Protein AF-V9IAQ9-F1 (afdb_monomer_lite)

Structure (mmCIF, N/CA/C/O backbone):
data_AF-V9IAQ9-F1
#
_entry.id   AF-V9IAQ9-F1
#
loop_
_atom_site.group_PDB
_atom_site.id
_atom_site.type_symbol
_atom_site.label_atom_id
_atom_site.label_alt_id
_atom_site.label_comp_id
_atom_site.label_asym_id
_atom_site.label_entity_id
_atom_site.label_seq_id
_atom_site.pdbx_PDB_ins_code
_atom_site.Cartn_x
_atom_site.Cartn_y
_atom_site.Cartn_z
_atom_site.occupancy
_atom_site.B_iso_or_equiv
_atom_site.auth_seq_id
_atom_site.auth_comp_id
_atom_site.auth_asym_id
_atom_site.auth_atom_id
_atom_site.pdbx_PDB_model_num
ATOM 1 N N . MET A 1 1 ? -12.590 15.273 26.647 1.00 70.25 1 MET A N 1
ATOM 2 C CA . MET A 1 1 ? -13.760 14.446 27.037 1.00 70.25 1 MET A CA 1
ATOM 3 C C . MET A 1 1 ? -14.285 13.535 25.915 1.00 70.25 1 MET A C 1
ATOM 5 O O . MET A 1 1 ? -14.894 12.531 26.241 1.00 70.25 1 MET A O 1
ATOM 9 N N . ILE A 1 2 ? -14.034 13.804 24.621 1.00 91.31 2 ILE A N 1
ATOM 10 C CA . ILE A 1 2 ? -14.537 12.948 23.520 1.00 91.31 2 ILE A CA 1
ATOM 11 C C . ILE A 1 2 ? -13.587 11.804 23.099 1.00 91.31 2 ILE A C 1
ATOM 13 O O . ILE A 1 2 ? -14.048 10.791 22.582 1.00 91.31 2 ILE A O 1
ATOM 17 N N . VAL A 1 3 ? -12.281 11.929 23.362 1.00 93.56 3 VAL A N 1
ATOM 18 C CA . VAL A 1 3 ? -11.239 10.990 22.892 1.00 93.56 3 VAL A CA 1
ATOM 19 C C . VAL A 1 3 ? -11.494 9.525 23.293 1.00 93.56 3 VAL A C 1
ATOM 21 O O . VAL A 1 3 ? -11.507 8.688 22.392 1.00 93.56 3 VAL A O 1
ATOM 24 N N . PRO A 1 4 ? -11.792 9.179 24.566 1.00 93.69 4 PRO A N 1
ATOM 25 C CA . PRO A 1 4 ? -12.004 7.777 24.948 1.00 93.69 4 PRO A CA 1
ATOM 26 C C . PRO A 1 4 ? -13.221 7.137 24.266 1.00 93.69 4 PRO A C 1
ATOM 28 O O . PRO A 1 4 ? -13.201 5.956 23.928 1.00 93.69 4 PRO A O 1
ATOM 31 N N . ILE A 1 5 ? -14.273 7.926 24.021 1.00 95.06 5 ILE A N 1
ATOM 32 C CA . ILE A 1 5 ? -15.494 7.466 23.346 1.00 95.06 5 ILE A CA 1
ATOM 33 C C . ILE A 1 5 ? -15.186 7.147 21.881 1.00 95.06 5 ILE A C 1
ATOM 35 O O . ILE A 1 5 ? -15.594 6.107 21.369 1.00 95.06 5 ILE A O 1
ATOM 39 N N . VAL A 1 6 ? -14.433 8.024 21.211 1.00 95.81 6 VAL A N 1
ATOM 40 C CA . VAL A 1 6 ? -14.027 7.820 19.814 1.00 95.81 6 VAL A CA 1
ATOM 41 C C . VAL A 1 6 ? -13.074 6.634 19.698 1.00 95.81 6 VAL A C 1
ATOM 43 O O . VAL A 1 6 ? -13.241 5.820 18.795 1.00 95.81 6 VAL A O 1
ATOM 46 N N . MET A 1 7 ? -12.126 6.486 20.628 1.00 96.25 7 MET A N 1
ATOM 47 C CA . MET A 1 7 ? -11.225 5.332 20.675 1.00 96.25 7 MET A CA 1
ATOM 48 C C . MET A 1 7 ? -12.001 4.013 20.766 1.00 96.25 7 MET A C 1
ATOM 50 O O . MET A 1 7 ? -11.747 3.090 19.992 1.00 96.25 7 MET A O 1
ATOM 54 N N . LEU A 1 8 ? -12.970 3.930 21.682 1.00 96.12 8 LEU A N 1
ATOM 55 C CA . LEU A 1 8 ? -13.808 2.742 21.840 1.00 96.12 8 LEU A CA 1
ATOM 56 C C . LEU A 1 8 ? -14.592 2.440 20.555 1.00 96.12 8 LEU A C 1
ATOM 58 O O . LEU A 1 8 ? -14.548 1.318 20.055 1.00 96.12 8 LEU A O 1
ATOM 62 N N . ALA A 1 9 ? -15.217 3.459 19.960 1.00 97.44 9 ALA A N 1
ATOM 63 C CA . ALA A 1 9 ? -15.955 3.309 18.708 1.00 97.44 9 ALA A CA 1
ATOM 64 C C . ALA A 1 9 ? -15.063 2.824 17.550 1.00 97.44 9 ALA A C 1
ATOM 66 O O . ALA A 1 9 ? -15.497 1.999 16.745 1.00 97.44 9 ALA A O 1
ATOM 67 N N . ILE A 1 10 ? -13.814 3.300 17.464 1.00 98.00 10 ILE A N 1
ATOM 68 C CA . ILE A 1 10 ? -12.836 2.838 16.467 1.00 98.00 10 ILE A CA 1
ATOM 69 C C . ILE A 1 10 ? -12.477 1.365 16.700 1.00 98.00 10 ILE A C 1
ATOM 71 O O . ILE A 1 10 ? -12.468 0.594 15.739 1.00 98.00 10 ILE A O 1
ATOM 75 N N . LYS A 1 11 ? -12.212 0.958 17.948 1.00 97.94 11 LYS A N 1
ATOM 76 C CA . LYS A 1 11 ? -11.877 -0.436 18.300 1.00 97.94 11 LYS A CA 1
ATOM 77 C C . LYS A 1 11 ? -13.006 -1.405 17.936 1.00 97.94 11 LYS A C 1
ATOM 79 O O . LYS A 1 11 ? -12.746 -2.451 17.329 1.00 97.94 11 LYS A O 1
ATOM 84 N N . ASP A 1 12 ? -14.245 -1.029 18.235 1.00 97.69 12 ASP A N 1
ATOM 85 C CA . ASP A 1 12 ? -15.425 -1.827 17.898 1.00 97.69 12 ASP A CA 1
ATOM 86 C C . ASP A 1 12 ? -15.617 -1.894 16.377 1.00 97.69 12 ASP A C 1
ATOM 88 O O . ASP A 1 12 ? -15.704 -2.979 15.799 1.00 97.69 12 ASP A O 1
ATOM 92 N N . SER A 1 13 ? -15.553 -0.744 15.699 1.00 98.06 13 SER A N 1
ATOM 93 C CA . SER A 1 13 ? -15.732 -0.648 14.243 1.00 98.06 13 SER A CA 1
ATOM 94 C C . SER A 1 13 ? -14.644 -1.384 13.454 1.00 98.06 13 SER A C 1
ATOM 96 O O . SER A 1 13 ? -14.914 -1.928 12.386 1.00 98.06 13 SER A O 1
ATOM 98 N N . ALA A 1 14 ? -13.413 -1.457 13.969 1.00 97.81 14 ALA A N 1
ATOM 99 C CA . ALA A 1 14 ? -12.323 -2.222 13.358 1.00 97.81 14 ALA A CA 1
ATOM 100 C C . ALA A 1 14 ? -12.544 -3.746 13.412 1.00 97.81 14 ALA A C 1
ATOM 102 O O . ALA A 1 14 ? -11.840 -4.509 12.748 1.00 97.81 14 ALA A O 1
ATOM 103 N N . SER A 1 15 ? -13.516 -4.198 14.204 1.00 96.94 15 SER A N 1
ATOM 104 C CA . SER A 1 15 ? -13.894 -5.602 14.375 1.00 96.94 15 SER A CA 1
ATOM 105 C C . SER A 1 15 ? -15.194 -5.965 13.657 1.00 96.94 15 SER A C 1
ATOM 107 O O . SER A 1 15 ? -15.610 -7.119 13.722 1.00 96.94 15 SER A O 1
ATOM 109 N N . ASP A 1 16 ? -15.825 -5.000 12.986 1.00 98.25 16 ASP A N 1
ATOM 110 C CA . ASP A 1 16 ? -17.138 -5.163 12.372 1.00 98.25 16 ASP A CA 1
ATOM 111 C C . ASP A 1 16 ? -17.124 -6.172 11.211 1.00 98.25 16 ASP A C 1
ATOM 113 O O . ASP A 1 16 ? -16.125 -6.329 10.502 1.00 98.25 16 ASP A O 1
ATOM 117 N N . MET A 1 17 ? -18.253 -6.846 10.978 1.00 96.81 17 MET A N 1
ATOM 118 C CA . MET A 1 17 ? -18.407 -7.808 9.881 1.00 96.81 17 MET A CA 1
ATOM 119 C C . MET A 1 17 ? -18.299 -7.141 8.503 1.00 96.81 17 MET A C 1
ATOM 121 O O . MET A 1 17 ? -17.765 -7.734 7.560 1.00 96.81 17 MET A O 1
ATOM 125 N N . SER A 1 18 ? -18.762 -5.896 8.381 1.00 97.81 18 SER A N 1
ATOM 126 C CA . SER A 1 18 ? -18.763 -5.133 7.141 1.00 97.81 18 SER A CA 1
ATOM 127 C C . SER A 1 18 ? -17.386 -4.526 6.846 1.00 97.81 18 SER A C 1
ATOM 129 O O . SER A 1 18 ? -16.867 -3.732 7.638 1.00 97.81 18 SER A O 1
ATOM 131 N N . PRO A 1 19 ? -16.793 -4.795 5.667 1.00 97.31 19 PRO A N 1
ATOM 132 C CA . PRO A 1 19 ? -15.523 -4.181 5.286 1.00 97.31 19 PRO A CA 1
ATOM 133 C C . PRO A 1 19 ? -15.627 -2.660 5.119 1.00 97.31 19 PRO A C 1
ATOM 135 O O . PRO A 1 19 ? -14.634 -1.961 5.293 1.00 97.31 19 PRO A O 1
ATOM 138 N N . TYR A 1 20 ? -16.817 -2.123 4.835 1.00 97.69 20 TYR A N 1
ATOM 139 C CA . TYR A 1 20 ? -17.029 -0.676 4.758 1.00 97.69 20 TYR A CA 1
ATOM 140 C C . TYR A 1 20 ? -16.894 -0.007 6.128 1.00 97.69 20 TYR A C 1
ATOM 142 O O . TYR A 1 20 ? -16.305 1.066 6.227 1.00 97.69 20 TYR A O 1
ATOM 150 N N . VAL A 1 21 ? -17.381 -0.654 7.189 1.00 98.38 21 VAL A N 1
ATOM 151 C CA . VAL A 1 21 ? -17.261 -0.136 8.559 1.00 98.38 21 VAL A CA 1
ATOM 152 C C . VAL A 1 21 ? -15.800 -0.174 9.003 1.00 98.38 21 VAL A C 1
ATOM 154 O O . VAL A 1 21 ? -15.276 0.838 9.467 1.00 98.38 21 VAL A O 1
ATOM 157 N N . ARG A 1 22 ? -15.096 -1.284 8.743 1.00 98.50 22 ARG A N 1
ATOM 158 C CA . ARG A 1 22 ? -13.658 -1.402 9.035 1.00 98.50 22 ARG A CA 1
ATOM 159 C C . ARG A 1 22 ? -12.810 -0.398 8.247 1.00 98.50 22 ARG A C 1
ATOM 161 O O . ARG A 1 22 ? -11.894 0.203 8.804 1.00 98.50 22 ARG A O 1
ATOM 168 N N . LYS A 1 23 ? -13.147 -0.145 6.975 1.00 97.62 23 LYS A N 1
ATOM 169 C CA . LYS A 1 23 ? -12.532 0.917 6.158 1.00 97.62 23 LYS A CA 1
ATOM 170 C C . LYS A 1 23 ? -12.716 2.293 6.807 1.00 97.62 23 LYS A C 1
ATOM 172 O O . LYS A 1 23 ? -11.761 3.062 6.905 1.00 97.62 23 LYS A O 1
ATOM 177 N N . THR A 1 24 ? -13.923 2.608 7.271 1.00 98.12 24 THR A N 1
ATOM 178 C CA . THR A 1 24 ? -14.204 3.876 7.960 1.00 98.12 24 THR A CA 1
ATOM 179 C C . THR A 1 24 ? -13.457 3.978 9.289 1.00 98.12 24 THR A C 1
ATOM 181 O O . THR A 1 24 ? -12.927 5.045 9.595 1.00 98.12 24 THR A O 1
ATOM 184 N N . ALA A 1 25 ? -13.334 2.876 10.035 1.00 98.44 25 ALA A N 1
ATOM 185 C CA . ALA A 1 25 ? -12.516 2.819 11.245 1.00 98.44 25 ALA A CA 1
ATOM 186 C C . ALA A 1 25 ? -11.053 3.184 10.944 1.00 98.44 25 ALA A C 1
ATOM 188 O O . ALA A 1 25 ? -10.481 4.024 11.635 1.00 98.44 25 ALA A O 1
ATOM 189 N N . ALA A 1 26 ? -10.483 2.651 9.855 1.00 98.38 26 ALA A N 1
ATOM 190 C CA . ALA A 1 26 ? -9.138 3.014 9.406 1.00 98.38 26 ALA A CA 1
ATOM 191 C C . ALA A 1 26 ? -9.004 4.522 9.116 1.00 98.38 26 ALA A C 1
ATOM 193 O O . ALA A 1 26 ? -8.042 5.145 9.548 1.00 98.38 26 ALA A O 1
ATOM 194 N N . HIS A 1 27 ? -9.987 5.144 8.456 1.00 98.00 27 HIS A N 1
ATOM 195 C CA . HIS A 1 27 ? -9.975 6.593 8.195 1.00 98.00 27 HIS A CA 1
ATOM 196 C C . HIS A 1 27 ? -10.165 7.468 9.445 1.00 98.00 27 HIS A C 1
ATOM 198 O O . HIS A 1 27 ? -9.854 8.660 9.410 1.00 98.00 27 HIS A O 1
ATOM 204 N N . ALA A 1 28 ? -10.707 6.919 10.531 1.00 98.06 28 ALA A N 1
ATOM 205 C CA . ALA A 1 28 ? -10.877 7.641 11.787 1.00 98.06 28 ALA A CA 1
ATOM 206 C C . ALA A 1 28 ? -9.589 7.671 12.627 1.00 98.06 28 ALA A C 1
ATOM 208 O O . ALA A 1 28 ? -9.403 8.604 13.405 1.00 98.06 28 ALA A O 1
ATOM 209 N N . ILE A 1 29 ? -8.687 6.700 12.437 1.00 98.25 29 ILE A N 1
ATOM 210 C CA . ILE A 1 29 ? -7.437 6.571 13.200 1.00 98.25 29 ILE A CA 1
ATOM 211 C C . ILE A 1 29 ? -6.559 7.833 13.111 1.00 98.25 29 ILE A C 1
ATOM 213 O O . ILE A 1 29 ? -6.254 8.386 14.170 1.00 98.25 29 ILE A O 1
ATOM 217 N N . PRO A 1 30 ? -6.211 8.370 11.921 1.00 97.75 30 PRO A N 1
ATOM 218 C CA . PRO A 1 30 ? -5.365 9.562 11.855 1.00 97.75 30 PRO A CA 1
ATOM 219 C C . PRO A 1 30 ? -6.039 10.800 12.442 1.00 97.75 30 PRO A C 1
ATOM 221 O O . PRO A 1 30 ? -5.393 11.632 13.070 1.00 97.75 30 PRO A O 1
ATOM 224 N N . LYS A 1 31 ? -7.371 10.887 12.326 1.00 97.19 31 LYS A N 1
ATOM 225 C CA . LYS A 1 31 ? -8.141 11.980 12.928 1.00 97.19 31 LYS A CA 1
ATOM 226 C C . LYS A 1 31 ? -8.042 11.938 14.446 1.00 97.19 31 LYS A C 1
ATOM 228 O O . LYS A 1 31 ? -7.791 12.974 15.050 1.00 97.19 31 LYS A O 1
ATOM 233 N N . LEU A 1 32 ? -8.196 10.764 15.061 1.00 97.06 32 LEU A N 1
ATOM 234 C CA . LEU A 1 32 ? -8.039 10.641 16.509 1.00 97.06 32 LEU A CA 1
ATOM 235 C C . LEU A 1 32 ? -6.600 10.941 16.943 1.00 97.06 32 LEU A C 1
ATOM 237 O O . LEU A 1 32 ? -6.420 11.676 17.905 1.00 97.06 32 LEU A O 1
ATOM 241 N N . TYR A 1 33 ? -5.602 10.465 16.194 1.00 97.38 33 TYR A N 1
ATOM 242 C CA . TYR A 1 33 ? -4.193 10.773 16.456 1.00 97.38 33 TYR A CA 1
ATOM 243 C C . TYR A 1 33 ? -3.888 12.277 16.378 1.00 97.38 33 TYR A C 1
ATOM 245 O O . TYR A 1 33 ? -3.167 12.808 17.217 1.00 97.38 33 TYR A O 1
ATOM 253 N N . SER A 1 34 ? -4.474 12.983 15.405 1.00 96.50 34 SER A N 1
ATOM 254 C CA . SER A 1 34 ? -4.331 14.438 15.269 1.00 96.50 34 SER A CA 1
ATOM 255 C C . SER A 1 34 ? -4.993 15.224 16.406 1.00 96.50 34 SER A C 1
ATOM 257 O O . SER A 1 34 ? -4.558 16.329 16.722 1.00 96.50 34 SER A O 1
ATOM 259 N N . LEU A 1 35 ? -6.046 14.664 17.015 1.00 95.69 35 LEU A N 1
ATOM 260 C CA . LEU A 1 35 ? -6.748 15.265 18.150 1.00 95.69 35 LEU A CA 1
ATOM 261 C C . LEU A 1 35 ? -6.021 15.014 19.472 1.00 95.69 35 LEU A C 1
ATOM 263 O O . LEU A 1 35 ? -6.026 15.886 20.337 1.00 95.69 35 LEU A O 1
ATOM 267 N N . ASP A 1 36 ? -5.444 13.826 19.632 1.00 95.81 36 ASP A N 1
ATOM 268 C CA . ASP A 1 36 ? -4.694 13.425 20.815 1.00 95.81 36 ASP A CA 1
ATOM 269 C C . ASP A 1 36 ? -3.613 12.398 20.442 1.00 95.81 36 ASP A C 1
ATOM 271 O O . ASP A 1 36 ? -3.895 11.223 20.175 1.00 95.81 36 ASP A O 1
ATOM 275 N N . SER A 1 37 ? -2.359 12.850 20.433 1.00 94.81 37 SER A N 1
ATOM 276 C CA . SER A 1 37 ? -1.207 12.025 20.075 1.00 94.81 37 SER A CA 1
ATOM 277 C C . SER A 1 37 ? -0.813 11.029 21.169 1.00 94.81 37 SER A C 1
ATOM 279 O O . SER A 1 37 ? -0.101 10.068 20.869 1.00 94.81 37 SER A O 1
ATOM 281 N N . GLU A 1 38 ? -1.306 11.180 22.405 1.00 95.56 38 GLU A N 1
ATOM 282 C CA . GLU A 1 38 ? -1.056 10.225 23.496 1.00 95.56 38 GLU A CA 1
ATOM 283 C C . GLU A 1 38 ? -1.704 8.861 23.213 1.00 95.56 38 GLU A C 1
ATOM 285 O O . GLU A 1 38 ? -1.234 7.824 23.677 1.00 95.56 38 GLU A O 1
ATOM 290 N N . GLN A 1 39 ? -2.731 8.834 22.359 1.00 93.81 39 GLN A N 1
ATOM 291 C CA . GLN A 1 39 ? -3.436 7.617 21.955 1.00 93.81 39 GLN A CA 1
ATOM 292 C C . GLN A 1 39 ? -2.660 6.737 20.962 1.00 93.81 39 GLN A C 1
ATOM 294 O O . GLN A 1 39 ? -3.165 5.692 20.543 1.00 93.81 39 GLN A O 1
ATOM 299 N N . LYS A 1 40 ? -1.450 7.141 20.551 1.00 95.56 40 LYS A N 1
ATOM 300 C CA . LYS A 1 40 ? -0.671 6.475 19.497 1.00 95.56 40 LYS A CA 1
ATOM 301 C C . LYS A 1 40 ? -0.519 4.970 19.715 1.00 95.56 40 LYS A C 1
ATOM 303 O O . LYS A 1 40 ? -0.782 4.201 18.795 1.00 95.56 40 LYS A O 1
ATOM 308 N N . GLU A 1 41 ? -0.126 4.545 20.913 1.00 96.31 41 GLU A N 1
ATOM 309 C CA . GLU A 1 41 ? 0.117 3.125 21.211 1.00 96.31 41 GLU A CA 1
ATOM 310 C C . GLU A 1 41 ? -1.162 2.282 21.093 1.00 96.31 41 GLU A C 1
ATOM 312 O O . GLU A 1 41 ? -1.152 1.185 20.533 1.00 96.31 41 GLU A O 1
ATOM 317 N N . GLU A 1 42 ? -2.301 2.820 21.534 1.00 95.81 42 GLU A N 1
ATOM 318 C CA . GLU A 1 42 ? -3.589 2.142 21.382 1.00 95.81 42 GLU A CA 1
ATOM 319 C C . GLU A 1 42 ? -4.036 2.075 19.915 1.00 95.81 42 GLU A C 1
ATOM 321 O O . GLU A 1 42 ? -4.528 1.037 19.460 1.00 95.81 42 GLU A O 1
ATOM 326 N N . LEU A 1 43 ? -3.835 3.159 19.155 1.00 97.50 43 LEU A N 1
ATOM 327 C CA . LEU A 1 43 ? -4.133 3.217 17.722 1.00 97.50 43 LEU A CA 1
ATOM 328 C C . LEU A 1 43 ? -3.271 2.242 16.916 1.00 97.50 43 LEU A C 1
ATOM 330 O O . LEU A 1 43 ? -3.774 1.628 15.975 1.00 97.50 43 LEU A O 1
ATOM 334 N N . ILE A 1 44 ? -2.006 2.050 17.302 1.00 97.81 44 ILE A N 1
ATOM 335 C CA . ILE A 1 44 ? -1.114 1.055 16.697 1.00 97.81 44 ILE A CA 1
ATOM 336 C C . ILE A 1 44 ? -1.696 -0.356 16.840 1.00 97.81 44 ILE A C 1
ATOM 338 O O . ILE A 1 44 ? -1.691 -1.111 15.867 1.00 97.81 44 ILE A O 1
ATOM 342 N N . GLY A 1 45 ? -2.264 -0.698 18.000 1.00 97.38 45 GLY A N 1
ATOM 343 C CA . GLY A 1 45 ? -2.932 -1.988 18.197 1.00 97.38 45 GLY A CA 1
ATOM 344 C C . GLY A 1 45 ? -4.119 -2.198 17.248 1.00 97.38 45 GLY A C 1
ATOM 345 O O . GLY A 1 45 ? -4.304 -3.287 16.697 1.00 97.38 45 GLY A O 1
ATOM 346 N N . VAL A 1 46 ? -4.902 -1.145 16.986 1.00 97.88 46 VAL A N 1
ATOM 347 C CA . VAL A 1 46 ? -5.998 -1.194 16.001 1.00 97.88 46 VAL A CA 1
ATOM 348 C C . VAL A 1 46 ? -5.456 -1.300 14.571 1.00 97.88 46 VAL A C 1
ATOM 350 O O . VAL A 1 46 ? -5.967 -2.088 13.770 1.00 97.88 46 VAL A O 1
ATOM 353 N N . LEU A 1 47 ? -4.403 -0.547 14.245 1.00 97.94 47 LEU A N 1
ATOM 354 C CA . LEU A 1 47 ? -3.746 -0.589 12.939 1.00 97.94 47 LEU A CA 1
ATOM 355 C C . LEU A 1 47 ? -3.162 -1.964 12.631 1.00 97.94 47 LEU A C 1
ATOM 357 O O . LEU A 1 47 ? -3.350 -2.446 11.521 1.00 97.94 47 LEU A O 1
ATOM 361 N N . GLU A 1 48 ? -2.513 -2.633 13.585 1.00 97.62 48 GLU A N 1
ATOM 362 C CA . GLU A 1 48 ? -1.973 -3.984 13.382 1.00 97.62 48 GLU A CA 1
ATOM 363 C C . GLU A 1 48 ? -3.074 -4.974 12.966 1.00 97.62 48 GLU A C 1
ATOM 365 O O . GLU A 1 48 ? -2.889 -5.780 12.044 1.00 97.62 48 GLU A O 1
ATOM 370 N N . LYS A 1 49 ? -4.259 -4.861 13.578 1.00 97.25 49 LYS A N 1
ATOM 371 C CA . LYS A 1 49 ? -5.438 -5.648 13.206 1.00 97.25 49 LYS A CA 1
ATOM 372 C C . LYS A 1 49 ? -5.928 -5.322 11.793 1.00 97.25 49 LYS A C 1
ATOM 374 O O . LYS A 1 49 ? -6.149 -6.240 11.004 1.00 97.25 49 LYS A O 1
ATOM 379 N N . LEU A 1 50 ? -6.081 -4.042 11.457 1.00 98.00 50 LEU A N 1
ATOM 380 C CA . LEU A 1 50 ? -6.585 -3.607 10.146 1.00 98.00 50 LEU A CA 1
ATOM 381 C C . LEU A 1 50 ? -5.590 -3.885 9.010 1.00 98.00 50 LEU A C 1
ATOM 383 O O . LEU A 1 50 ? -5.987 -4.316 7.931 1.00 98.00 50 LEU A O 1
ATOM 387 N N . LEU A 1 51 ? -4.289 -3.725 9.258 1.00 97.69 51 LEU A N 1
ATOM 388 C CA . LEU A 1 51 ? -3.227 -4.126 8.334 1.00 97.69 51 LEU A CA 1
ATOM 389 C C . LEU A 1 51 ? -3.254 -5.627 8.075 1.00 97.69 51 LEU A C 1
ATOM 391 O O . LEU A 1 51 ? -2.863 -6.049 6.989 1.00 97.69 51 LEU A O 1
ATOM 395 N N . SER A 1 52 ? -3.743 -6.422 9.032 1.00 96.75 52 SER A N 1
ATOM 396 C CA . SER A 1 52 ? -3.918 -7.873 8.936 1.00 96.75 52 SER A CA 1
ATOM 397 C C . SER A 1 52 ? -5.213 -8.301 8.219 1.00 96.75 52 SER A C 1
ATOM 399 O O . SER A 1 52 ? -5.364 -9.489 7.927 1.00 96.75 52 SER A O 1
ATOM 401 N N . ASP A 1 53 ? -6.083 -7.366 7.811 1.00 96.50 53 ASP A N 1
ATOM 402 C CA . ASP A 1 53 ? -7.332 -7.660 7.091 1.00 96.50 53 ASP A CA 1
ATOM 403 C C . ASP A 1 53 ? -7.076 -8.381 5.753 1.00 96.50 53 ASP A C 1
ATOM 405 O O . ASP A 1 53 ? -6.035 -8.211 5.106 1.00 96.50 53 ASP A O 1
ATOM 409 N N . LYS A 1 54 ? -8.027 -9.228 5.354 1.00 92.19 54 LYS A N 1
ATOM 410 C CA . LYS A 1 54 ? -8.000 -9.986 4.093 1.00 92.19 54 LYS A CA 1
ATOM 411 C C . LYS A 1 54 ? -8.692 -9.236 2.953 1.00 92.19 54 LYS A C 1
ATOM 413 O O . LYS A 1 54 ? -8.514 -9.590 1.794 1.00 92.19 54 LYS A O 1
ATOM 418 N N . THR A 1 55 ? -9.495 -8.229 3.281 1.00 95.44 55 THR A N 1
ATOM 419 C CA . THR A 1 55 ? -10.328 -7.493 2.334 1.00 95.44 55 THR A CA 1
ATOM 420 C C . THR A 1 55 ? -9.557 -6.310 1.771 1.00 95.44 55 THR A C 1
ATOM 422 O O . THR A 1 55 ? -9.145 -5.415 2.509 1.00 95.44 55 THR A O 1
ATOM 425 N N . THR A 1 56 ? -9.420 -6.259 0.450 1.00 94.75 56 THR A N 1
ATOM 426 C CA . THR A 1 56 ? -8.670 -5.206 -0.256 1.00 94.75 56 THR A CA 1
ATOM 427 C C . THR A 1 56 ? -9.238 -3.808 -0.007 1.00 94.75 56 THR A C 1
ATOM 429 O O . THR A 1 56 ? -8.476 -2.849 0.100 1.00 94.75 56 THR A O 1
ATOM 432 N N . LEU A 1 57 ? -10.556 -3.711 0.213 1.00 94.88 57 LEU A N 1
ATOM 433 C CA . LEU A 1 57 ? -11.265 -2.476 0.568 1.00 94.88 57 LEU A CA 1
ATOM 434 C C . LEU A 1 57 ? -10.749 -1.798 1.850 1.00 94.88 57 LEU A C 1
ATOM 436 O O . LEU A 1 57 ? -10.886 -0.585 1.988 1.00 94.88 57 LEU A O 1
ATOM 440 N N . VAL A 1 58 ? -10.204 -2.574 2.793 1.00 97.62 58 VAL A N 1
ATOM 441 C CA . VAL A 1 58 ? -9.718 -2.081 4.094 1.00 97.62 58 VAL A CA 1
ATOM 442 C C . VAL A 1 58 ? -8.218 -1.811 4.042 1.00 97.62 58 VAL A C 1
ATOM 444 O O . VAL A 1 58 ? -7.754 -0.817 4.594 1.00 97.62 58 VAL A O 1
ATOM 447 N N . VAL A 1 59 ? -7.464 -2.670 3.350 1.00 96.44 59 VAL A N 1
ATOM 448 C CA . VAL A 1 59 ? -5.994 -2.644 3.326 1.00 96.44 59 VAL A CA 1
ATOM 449 C C . VAL A 1 59 ? -5.445 -1.296 2.847 1.00 96.44 59 VAL A C 1
ATOM 451 O O . VAL A 1 59 ? -4.543 -0.763 3.486 1.00 96.44 59 VAL A O 1
ATOM 454 N N . GLY A 1 60 ? -6.004 -0.709 1.782 1.00 96.00 60 GLY A N 1
ATOM 455 C CA . GLY A 1 60 ? -5.571 0.608 1.291 1.00 96.00 60 GLY A CA 1
ATOM 456 C C . GLY A 1 60 ? -5.717 1.713 2.345 1.00 96.00 60 GLY A C 1
ATOM 457 O O . GLY A 1 60 ? -4.773 2.459 2.605 1.00 96.00 60 GLY A O 1
ATOM 458 N N . SER A 1 61 ? -6.868 1.770 3.022 1.00 97.88 61 SER A N 1
ATOM 459 C CA . SER A 1 61 ? -7.122 2.737 4.098 1.00 97.88 61 SER A CA 1
ATOM 460 C C . SER A 1 61 ? -6.283 2.466 5.347 1.00 97.88 61 SER A C 1
ATOM 462 O O . SER A 1 61 ? -5.836 3.412 5.989 1.00 97.88 61 SER A O 1
ATOM 464 N N . ALA A 1 62 ? -6.031 1.197 5.681 1.00 98.38 62 ALA A N 1
ATOM 465 C CA . ALA A 1 62 ? -5.170 0.820 6.799 1.00 98.38 62 ALA A CA 1
ATOM 466 C C . ALA A 1 62 ? -3.715 1.247 6.563 1.00 98.38 62 ALA A C 1
ATOM 468 O O . ALA A 1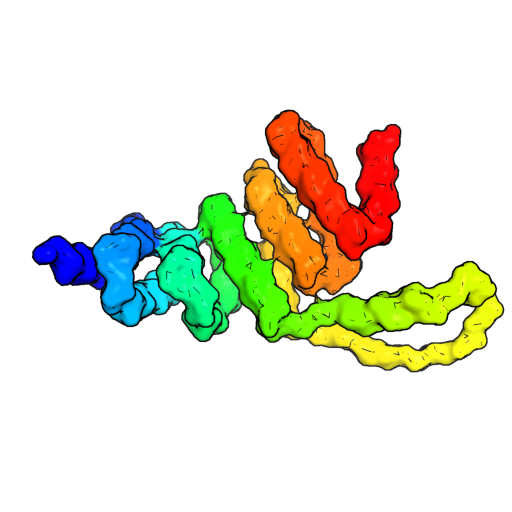 62 ? -3.083 1.783 7.468 1.00 98.38 62 ALA A O 1
ATOM 469 N N . VAL A 1 63 ? -3.195 1.064 5.343 1.00 98.00 63 VAL A N 1
ATOM 470 C CA . VAL A 1 63 ? -1.833 1.493 4.992 1.00 98.00 63 VAL A CA 1
ATOM 471 C C . VAL A 1 63 ? -1.726 3.017 4.944 1.00 98.00 63 VAL A C 1
ATOM 473 O O . VAL A 1 63 ? -0.726 3.551 5.408 1.00 98.00 63 VAL A O 1
ATOM 476 N N . MET A 1 64 ? -2.753 3.738 4.477 1.00 97.69 64 MET A N 1
ATOM 477 C CA . MET A 1 64 ? -2.757 5.202 4.602 1.00 97.69 64 MET A CA 1
ATOM 478 C C . MET A 1 64 ? -2.707 5.650 6.062 1.00 97.69 64 MET A C 1
ATOM 480 O O . MET A 1 64 ? -1.887 6.493 6.411 1.00 97.69 64 MET A O 1
ATOM 484 N N . ALA A 1 65 ? -3.532 5.054 6.921 1.00 98.38 65 ALA A N 1
ATOM 485 C CA . ALA A 1 65 ? -3.533 5.413 8.330 1.00 98.38 65 ALA A CA 1
ATOM 486 C C . ALA A 1 65 ? -2.197 5.067 9.017 1.00 98.38 65 ALA A C 1
ATOM 488 O O . ALA A 1 65 ? -1.728 5.821 9.864 1.00 98.38 65 ALA A O 1
ATOM 489 N N . PHE A 1 66 ? -1.549 3.971 8.610 1.00 98.44 66 PHE A N 1
ATOM 490 C CA . PHE A 1 66 ? -0.190 3.631 9.031 1.00 98.44 66 PHE A CA 1
ATOM 491 C C . PHE A 1 66 ? 0.837 4.700 8.621 1.00 98.44 66 PHE A C 1
ATOM 493 O O . PHE A 1 66 ? 1.633 5.116 9.460 1.00 98.44 66 PHE A O 1
ATOM 500 N N . GLU A 1 67 ? 0.804 5.169 7.367 1.00 97.25 67 GLU A N 1
ATOM 501 C CA . GLU A 1 67 ? 1.729 6.202 6.872 1.00 97.25 67 GLU A CA 1
ATOM 502 C C . GLU A 1 67 ? 1.614 7.522 7.648 1.00 97.25 67 GLU A C 1
ATOM 504 O O . GLU A 1 67 ? 2.612 8.221 7.808 1.00 97.25 67 GLU A O 1
ATOM 509 N N . GLU A 1 68 ? 0.419 7.859 8.138 1.00 96.75 68 GLU A N 1
ATOM 510 C CA . GLU A 1 68 ? 0.167 9.107 8.867 1.00 96.75 68 GLU A CA 1
ATOM 511 C C . GLU A 1 68 ? 0.479 9.005 10.371 1.00 96.75 68 GLU A C 1
ATOM 513 O O . GLU A 1 68 ? 0.924 9.980 10.975 1.00 96.75 68 GLU A O 1
ATOM 518 N N . VAL A 1 69 ? 0.276 7.834 10.989 1.00 97.62 69 VAL A N 1
ATOM 519 C CA . VAL A 1 69 ? 0.385 7.670 12.452 1.00 97.62 69 VAL A CA 1
ATOM 520 C C . VAL A 1 69 ? 1.728 7.097 12.903 1.00 97.62 69 VAL A C 1
ATOM 522 O O . VAL A 1 69 ? 2.279 7.541 13.915 1.00 97.62 69 VAL A O 1
ATOM 525 N N . CYS A 1 70 ? 2.252 6.087 12.207 1.00 96.94 70 CYS A N 1
ATOM 526 C CA . CYS A 1 70 ? 3.437 5.351 12.657 1.00 96.94 70 CYS A CA 1
ATOM 527 C C . CYS A 1 70 ? 4.308 4.796 11.510 1.00 96.94 70 CYS A C 1
ATOM 529 O O . CYS A 1 70 ? 4.648 3.606 11.514 1.00 96.94 70 CYS A O 1
ATOM 531 N N . PRO A 1 71 ? 4.738 5.629 10.542 1.00 96.19 71 PRO A N 1
ATOM 532 C CA . PRO A 1 71 ? 5.544 5.183 9.401 1.00 96.19 71 PRO A CA 1
ATOM 533 C C . PRO A 1 71 ? 6.895 4.553 9.790 1.00 96.19 71 PRO A C 1
ATOM 535 O O . PRO A 1 71 ? 7.506 3.861 8.968 1.00 96.19 71 PRO A O 1
ATOM 538 N N . GLU A 1 72 ? 7.367 4.786 11.018 1.00 94.50 72 GLU A N 1
ATOM 539 C CA . GLU A 1 72 ? 8.572 4.205 11.615 1.00 94.50 72 GLU A CA 1
ATOM 540 C C . GLU A 1 72 ? 8.422 2.731 12.029 1.00 94.50 72 GLU A C 1
ATOM 542 O O . GLU A 1 72 ? 9.424 2.024 12.152 1.00 94.50 72 GLU A O 1
ATOM 547 N N . ARG A 1 73 ? 7.192 2.236 12.218 1.00 95.75 73 ARG A N 1
ATOM 548 C CA . ARG A 1 73 ? 6.899 0.866 12.677 1.00 95.75 73 ARG A CA 1
ATOM 549 C C . ARG A 1 73 ? 6.920 -0.142 11.528 1.00 95.75 73 ARG A C 1
ATOM 551 O O . ARG A 1 73 ? 5.933 -0.807 11.208 1.00 95.75 73 ARG A O 1
ATOM 558 N N . ILE A 1 74 ? 8.084 -0.259 10.890 1.00 94.62 74 ILE A N 1
ATOM 559 C CA . ILE A 1 74 ? 8.328 -1.159 9.752 1.00 94.62 74 ILE A CA 1
ATOM 560 C C . ILE A 1 74 ? 8.055 -2.631 10.103 1.00 94.62 74 ILE A C 1
ATOM 562 O O . ILE A 1 74 ? 7.714 -3.420 9.222 1.00 94.62 74 ILE A O 1
ATOM 566 N N . ASP A 1 75 ? 8.120 -3.002 11.382 1.00 96.44 75 ASP A N 1
ATOM 567 C CA . ASP A 1 75 ? 7.763 -4.330 11.880 1.00 96.44 75 ASP A CA 1
ATOM 568 C C . ASP A 1 75 ? 6.322 -4.738 11.523 1.00 96.44 75 ASP A C 1
ATOM 570 O O . ASP A 1 75 ? 6.088 -5.891 11.151 1.00 96.44 75 ASP A O 1
ATOM 574 N N . LEU A 1 76 ? 5.365 -3.801 11.541 1.00 97.12 76 LEU A N 1
ATOM 575 C CA . LEU A 1 76 ? 3.968 -4.066 11.169 1.00 97.12 76 LEU A CA 1
ATOM 576 C C . LEU A 1 76 ? 3.823 -4.393 9.678 1.00 97.12 76 LEU A C 1
ATOM 578 O O . LEU A 1 76 ? 3.026 -5.254 9.285 1.00 97.12 76 LEU A O 1
ATOM 582 N N . ILE A 1 77 ? 4.628 -3.727 8.848 1.00 97.31 77 ILE A N 1
ATOM 583 C CA . ILE A 1 77 ? 4.692 -3.970 7.407 1.00 97.31 77 ILE A CA 1
ATOM 584 C C . ILE A 1 77 ? 5.400 -5.285 7.121 1.00 97.31 77 ILE A C 1
ATOM 586 O O . ILE A 1 77 ? 4.901 -6.065 6.316 1.00 97.31 77 ILE A O 1
ATOM 590 N N . HIS A 1 78 ? 6.514 -5.569 7.798 1.00 96.56 78 HIS A N 1
ATOM 591 C CA . HIS A 1 78 ? 7.289 -6.794 7.605 1.00 96.56 78 HIS A CA 1
ATOM 592 C C . HIS A 1 78 ? 6.409 -8.044 7.764 1.00 96.56 78 HIS A C 1
ATOM 594 O O . HIS A 1 78 ? 6.379 -8.901 6.880 1.00 96.56 78 HIS A O 1
ATOM 600 N N . LYS A 1 79 ? 5.588 -8.090 8.826 1.00 96.44 79 LYS A N 1
ATOM 601 C CA . LYS A 1 79 ? 4.618 -9.175 9.072 1.00 96.44 79 LYS A CA 1
ATOM 602 C C . LYS A 1 79 ? 3.598 -9.349 7.935 1.00 96.44 79 LYS A C 1
ATOM 604 O O . LYS A 1 79 ? 3.151 -10.462 7.669 1.00 96.44 79 LYS A O 1
ATOM 609 N N . ASN A 1 80 ? 3.228 -8.260 7.258 1.00 97.44 80 ASN A N 1
ATOM 610 C CA . ASN A 1 80 ? 2.177 -8.225 6.236 1.00 97.44 80 ASN A CA 1
ATOM 611 C C . ASN A 1 80 ? 2.704 -8.121 4.792 1.00 97.44 80 ASN A C 1
ATOM 613 O O . ASN A 1 80 ? 1.909 -8.139 3.853 1.00 97.44 80 ASN A O 1
ATOM 617 N N . TYR A 1 81 ? 4.021 -8.057 4.586 1.00 97.88 81 TYR A N 1
ATOM 618 C CA . TYR A 1 81 ? 4.646 -7.678 3.317 1.00 97.88 81 TYR A CA 1
ATOM 619 C C . TYR A 1 81 ? 4.166 -8.511 2.122 1.00 97.88 81 TYR A C 1
ATOM 621 O O . TYR A 1 81 ? 3.679 -7.973 1.125 1.00 97.88 81 TYR A O 1
ATOM 629 N N . ARG A 1 82 ? 4.249 -9.843 2.230 1.00 97.69 82 ARG A N 1
ATOM 630 C CA . ARG A 1 82 ? 3.855 -10.758 1.145 1.00 97.69 82 ARG A CA 1
ATOM 631 C C . ARG A 1 82 ? 2.380 -10.615 0.795 1.00 97.69 82 ARG A C 1
ATOM 633 O O . ARG A 1 82 ? 2.016 -10.637 -0.378 1.00 97.69 82 ARG A O 1
ATOM 640 N N . LYS A 1 83 ? 1.536 -10.438 1.813 1.00 97.00 83 LYS A N 1
ATOM 641 C CA . LYS A 1 83 ? 0.100 -10.235 1.635 1.00 97.00 83 LYS A CA 1
ATOM 642 C C . LYS A 1 83 ? -0.178 -8.919 0.912 1.00 97.00 83 LYS A C 1
ATOM 644 O O . LYS A 1 83 ? -0.928 -8.930 -0.055 1.00 97.00 83 LYS A O 1
ATOM 649 N N . LEU A 1 84 ? 0.456 -7.823 1.334 1.00 97.50 84 LEU A N 1
ATOM 650 C CA . LEU A 1 84 ? 0.327 -6.521 0.672 1.00 97.50 84 LEU A CA 1
ATOM 651 C C . LEU A 1 84 ? 0.744 -6.603 -0.798 1.00 97.50 84 LEU A C 1
ATOM 653 O O . LEU A 1 84 ? 0.028 -6.099 -1.655 1.00 97.50 84 LEU A O 1
ATOM 657 N N . CYS A 1 85 ? 1.838 -7.307 -1.104 1.00 97.62 85 CYS A N 1
ATOM 658 C CA . CYS A 1 85 ? 2.261 -7.530 -2.485 1.00 97.62 85 CYS A CA 1
ATOM 659 C C . CYS A 1 85 ? 1.213 -8.310 -3.294 1.00 97.62 85 CYS A C 1
ATOM 661 O O . CYS A 1 85 ? 0.927 -7.940 -4.426 1.00 97.62 85 CYS A O 1
ATOM 663 N N . ASN A 1 86 ? 0.646 -9.382 -2.734 1.00 96.75 86 ASN A N 1
ATOM 664 C CA . ASN A 1 86 ? -0.296 -10.246 -3.452 1.00 96.75 86 ASN A CA 1
ATOM 665 C C . ASN A 1 86 ? -1.675 -9.609 -3.660 1.00 96.75 86 ASN A C 1
ATOM 667 O O . ASN A 1 86 ? -2.305 -9.874 -4.673 1.00 96.75 86 ASN A O 1
ATOM 671 N N . LEU A 1 87 ? -2.136 -8.781 -2.720 1.00 96.06 87 LEU A N 1
ATOM 672 C CA . LEU A 1 87 ? -3.434 -8.108 -2.811 1.00 96.06 87 LEU A CA 1
ATOM 673 C C . LEU A 1 87 ? -3.399 -6.839 -3.670 1.00 96.06 87 LEU A C 1
ATOM 675 O O . LEU A 1 87 ? -4.450 -6.322 -4.026 1.00 96.06 87 LEU A O 1
ATOM 679 N N . LEU A 1 88 ? -2.211 -6.316 -3.985 1.00 96.38 88 LEU A N 1
ATOM 680 C CA . LEU A 1 88 ? -2.032 -4.968 -4.525 1.00 96.38 88 LEU A CA 1
ATOM 681 C C . LEU A 1 88 ? -2.851 -4.684 -5.794 1.00 96.38 88 LEU A C 1
ATOM 683 O O . LEU A 1 88 ? -3.412 -3.600 -5.923 1.00 96.38 88 LEU A O 1
ATOM 687 N N . VAL A 1 89 ? -2.924 -5.639 -6.723 1.00 95.69 89 VAL A N 1
ATOM 688 C CA . VAL A 1 89 ? -3.640 -5.464 -8.002 1.00 95.69 89 VAL A CA 1
ATOM 689 C C . VAL A 1 89 ? -5.155 -5.343 -7.799 1.00 95.69 89 VAL A C 1
ATOM 691 O O . VAL A 1 89 ? -5.823 -4.686 -8.592 1.00 95.69 89 VAL A O 1
ATOM 694 N N . ASP A 1 90 ? -5.670 -5.910 -6.709 1.00 95.81 90 ASP A N 1
ATOM 695 C CA . ASP A 1 90 ? -7.092 -5.941 -6.359 1.00 95.81 90 ASP A CA 1
ATOM 696 C C . ASP A 1 90 ? -7.508 -4.778 -5.431 1.00 95.81 90 ASP A C 1
ATOM 698 O O . ASP A 1 90 ? -8.670 -4.676 -5.025 1.00 95.81 90 ASP A O 1
ATOM 702 N N . VAL A 1 91 ? -6.559 -3.916 -5.044 1.00 96.25 91 VAL A N 1
ATOM 703 C CA . VAL A 1 91 ? -6.813 -2.677 -4.290 1.00 96.25 91 VAL A CA 1
ATOM 704 C C . VAL A 1 91 ? -7.211 -1.559 -5.259 1.00 96.25 91 VAL A C 1
ATOM 706 O O . VAL A 1 91 ? -6.791 -1.555 -6.416 1.00 96.25 91 VAL A O 1
ATOM 709 N N . ASP A 1 92 ? -8.008 -0.601 -4.781 1.00 95.50 92 ASP A N 1
ATOM 710 C CA . ASP A 1 92 ? -8.347 0.610 -5.532 1.00 95.50 92 ASP A CA 1
ATOM 711 C C . ASP A 1 92 ? -7.107 1.458 -5.869 1.00 95.50 92 ASP A C 1
ATOM 713 O O . ASP A 1 92 ? -6.034 1.321 -5.282 1.00 95.50 92 ASP A O 1
ATOM 717 N N . GLU A 1 93 ? -7.224 2.356 -6.841 1.00 96.00 93 GLU A N 1
ATOM 718 C CA . GLU A 1 93 ? -6.069 3.086 -7.367 1.00 96.00 93 GLU A CA 1
ATOM 719 C C . GLU A 1 93 ? -5.420 3.996 -6.320 1.00 96.00 93 GLU A C 1
ATOM 721 O O . GLU A 1 93 ? -4.205 4.203 -6.338 1.00 96.00 93 GLU A O 1
ATOM 726 N N . TRP A 1 94 ? -6.217 4.537 -5.396 1.00 95.44 94 TRP A N 1
ATOM 727 C CA . TRP A 1 94 ? -5.697 5.356 -4.308 1.00 95.44 94 TRP A CA 1
ATOM 728 C C . TRP A 1 94 ? -4.886 4.509 -3.323 1.00 95.44 94 TRP A C 1
ATOM 730 O O . TRP A 1 94 ? -3.738 4.847 -3.029 1.00 95.44 94 TRP A O 1
ATOM 740 N N . GLY A 1 95 ? -5.422 3.365 -2.886 1.00 97.12 95 GLY A N 1
ATOM 741 C CA . GLY A 1 95 ? -4.698 2.420 -2.047 1.00 97.12 95 GLY A CA 1
ATOM 742 C C . GLY A 1 95 ? -3.454 1.858 -2.737 1.00 97.12 95 GLY A C 1
ATOM 743 O O . GLY A 1 95 ? -2.412 1.751 -2.096 1.00 97.12 95 GLY A O 1
ATOM 744 N N . GLN A 1 96 ? -3.503 1.583 -4.045 1.00 98.06 96 GLN A N 1
ATOM 745 C CA . GLN A 1 96 ? -2.337 1.151 -4.824 1.00 98.06 96 GLN A CA 1
ATOM 746 C C . GLN A 1 96 ? -1.180 2.148 -4.727 1.00 98.06 96 GLN A C 1
ATOM 748 O O . GLN A 1 96 ? -0.055 1.741 -4.444 1.00 98.06 96 GLN A O 1
ATOM 753 N N . VAL A 1 97 ? -1.440 3.445 -4.926 1.00 97.88 97 VAL A N 1
ATOM 754 C CA . VAL A 1 97 ? -0.399 4.485 -4.850 1.00 97.88 97 VAL A CA 1
ATOM 755 C C . VAL A 1 97 ? 0.228 4.529 -3.457 1.00 97.88 97 VAL A C 1
ATOM 757 O O . VAL A 1 97 ? 1.453 4.506 -3.334 1.00 97.88 97 VAL A O 1
ATOM 760 N N . VAL A 1 98 ? -0.597 4.545 -2.406 1.00 97.62 98 VAL A N 1
ATOM 761 C CA . VAL A 1 98 ? -0.114 4.610 -1.019 1.00 97.62 98 VAL A CA 1
ATOM 762 C C . VAL A 1 98 ? 0.709 3.366 -0.667 1.00 97.62 98 VAL A C 1
ATOM 764 O O . VAL A 1 98 ? 1.822 3.485 -0.153 1.00 97.62 98 VAL A O 1
ATOM 767 N N . ILE A 1 99 ? 0.213 2.171 -1.006 1.00 98.12 99 ILE A N 1
ATOM 768 C CA . ILE A 1 99 ? 0.912 0.909 -0.741 1.00 98.12 99 ILE A CA 1
ATOM 769 C C . ILE A 1 99 ? 2.234 0.848 -1.511 1.00 98.12 99 ILE A C 1
ATOM 771 O O . ILE A 1 99 ? 3.250 0.474 -0.932 1.00 98.12 99 ILE A O 1
ATOM 775 N N . VAL A 1 100 ? 2.261 1.235 -2.790 1.00 98.25 100 VAL A N 1
ATOM 776 C CA . VAL A 1 100 ? 3.490 1.225 -3.602 1.00 98.25 100 VAL A CA 1
ATOM 777 C C . VAL A 1 100 ? 4.541 2.180 -3.039 1.00 98.25 100 VAL A C 1
ATOM 779 O O . VAL A 1 100 ? 5.713 1.809 -2.960 1.00 98.25 100 VAL A O 1
ATOM 782 N N . ASN A 1 101 ? 4.151 3.377 -2.602 1.00 97.38 101 ASN A N 1
ATOM 783 C CA . ASN A 1 101 ? 5.080 4.338 -2.004 1.00 97.38 101 ASN A CA 1
ATOM 784 C C . ASN A 1 101 ? 5.673 3.808 -0.691 1.00 97.38 101 ASN A C 1
ATOM 786 O O . ASN A 1 101 ? 6.893 3.836 -0.501 1.00 97.38 101 ASN A O 1
ATOM 790 N N . MET A 1 102 ? 4.827 3.245 0.175 1.00 97.69 102 MET A N 1
ATOM 791 C CA . MET A 1 102 ? 5.261 2.603 1.415 1.00 97.69 102 MET A CA 1
ATOM 792 C C . MET A 1 102 ? 6.203 1.419 1.129 1.00 97.69 102 MET A C 1
ATOM 794 O O . MET A 1 102 ? 7.303 1.351 1.683 1.00 97.69 102 MET A O 1
ATOM 798 N N . LEU A 1 103 ? 5.844 0.531 0.191 1.00 97.75 103 LEU A N 1
ATOM 799 C CA . LEU A 1 103 ? 6.671 -0.618 -0.201 1.00 97.75 103 LEU A CA 1
ATOM 800 C C . LEU A 1 103 ? 7.983 -0.197 -0.873 1.00 97.75 103 LEU A C 1
ATOM 802 O O . LEU A 1 103 ? 8.984 -0.896 -0.733 1.00 97.75 103 LEU A O 1
ATOM 806 N N . THR A 1 104 ? 8.017 0.952 -1.551 1.00 96.44 104 THR A N 1
ATOM 807 C CA . THR A 1 104 ? 9.255 1.535 -2.087 1.00 96.44 104 THR A CA 1
ATOM 808 C C . THR A 1 104 ? 10.197 1.924 -0.951 1.00 96.44 104 THR A C 1
ATOM 810 O O . THR A 1 104 ? 11.379 1.578 -0.988 1.00 96.44 104 THR A O 1
ATOM 813 N N . ARG A 1 105 ? 9.691 2.600 0.092 1.00 95.62 105 ARG A N 1
ATOM 814 C CA . ARG A 1 105 ? 10.486 2.948 1.283 1.00 95.62 105 ARG A CA 1
ATOM 815 C C . ARG A 1 105 ? 10.975 1.695 2.010 1.00 95.62 105 ARG A C 1
ATOM 817 O O . ARG A 1 105 ? 12.153 1.609 2.355 1.00 95.62 105 ARG A O 1
ATOM 824 N N . TYR A 1 106 ? 10.098 0.709 2.178 1.00 96.25 106 TYR A N 1
ATOM 825 C CA . TYR A 1 106 ? 10.446 -0.589 2.748 1.00 96.25 106 TYR A CA 1
ATOM 826 C C . TYR A 1 106 ? 11.575 -1.259 1.949 1.00 96.25 106 TYR A C 1
ATOM 828 O O . TYR A 1 106 ? 12.631 -1.563 2.493 1.00 96.25 106 TYR A O 1
ATOM 836 N N . ALA A 1 107 ? 11.411 -1.421 0.636 1.00 95.56 107 ALA A N 1
ATOM 837 C CA . ALA A 1 107 ? 12.368 -2.138 -0.201 1.00 95.56 107 ALA A CA 1
ATOM 838 C C . ALA A 1 107 ? 13.754 -1.477 -0.233 1.00 95.56 107 ALA A C 1
ATOM 840 O O . ALA A 1 107 ? 14.762 -2.176 -0.219 1.00 95.56 107 ALA A O 1
ATOM 841 N N . ARG A 1 108 ? 13.812 -0.140 -0.214 1.00 93.00 108 ARG A N 1
ATOM 842 C CA . ARG A 1 108 ? 15.075 0.618 -0.178 1.00 93.00 108 ARG A CA 1
ATOM 843 C C . ARG A 1 108 ? 15.876 0.437 1.112 1.00 93.00 108 ARG A C 1
ATOM 845 O O . ARG A 1 108 ? 17.065 0.733 1.109 1.00 93.00 108 ARG A O 1
ATOM 852 N N . THR A 1 109 ? 15.231 0.023 2.200 1.00 91.25 109 THR A N 1
ATOM 853 C CA . THR A 1 109 ? 15.886 -0.167 3.504 1.00 91.25 109 THR A CA 1
ATOM 854 C C . THR A 1 109 ? 16.114 -1.638 3.834 1.00 91.25 109 THR A C 1
ATOM 856 O O . THR A 1 109 ? 17.085 -1.953 4.509 1.00 91.25 109 THR A O 1
ATOM 859 N N . GLN A 1 110 ? 15.240 -2.531 3.356 1.00 92.56 110 GLN A N 1
ATOM 860 C CA . GLN A 1 110 ? 15.253 -3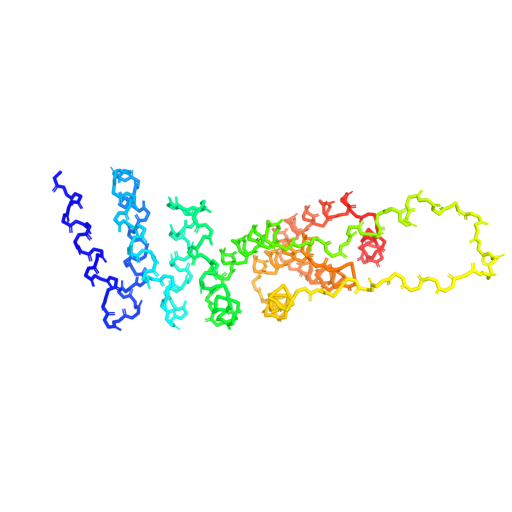.950 3.722 1.00 92.56 110 GLN A CA 1
ATOM 861 C C . GLN A 1 110 ? 15.930 -4.859 2.688 1.00 92.56 110 GLN A C 1
ATOM 863 O O . GLN A 1 110 ? 16.279 -5.988 3.022 1.00 92.56 110 GLN A O 1
ATOM 868 N N . PHE A 1 111 ? 16.129 -4.403 1.447 1.00 91.31 111 PHE A N 1
ATOM 869 C CA . PHE A 1 111 ? 16.802 -5.191 0.413 1.00 91.31 111 PHE A CA 1
ATOM 870 C C . PHE A 1 111 ? 18.106 -4.546 -0.041 1.00 91.31 111 PHE A C 1
ATOM 872 O O . PHE A 1 111 ? 18.234 -3.325 -0.122 1.00 91.31 111 PHE A O 1
ATOM 879 N N . ILE A 1 112 ? 19.063 -5.396 -0.410 1.00 85.25 112 ILE A N 1
ATOM 880 C CA . ILE A 1 112 ? 20.302 -4.969 -1.055 1.00 85.25 112 ILE A CA 1
ATOM 881 C C . ILE A 1 112 ? 19.962 -4.436 -2.449 1.00 85.25 112 ILE A C 1
ATOM 883 O O . ILE A 1 112 ? 19.211 -5.060 -3.206 1.00 85.25 112 ILE A O 1
ATOM 887 N N . ASN A 1 113 ? 20.522 -3.277 -2.793 1.00 82.00 113 ASN A N 1
ATOM 888 C CA . ASN A 1 113 ? 20.347 -2.702 -4.118 1.00 82.00 113 ASN A CA 1
ATOM 889 C C . ASN A 1 113 ? 21.005 -3.627 -5.166 1.00 82.00 113 ASN A C 1
ATOM 891 O O . ASN A 1 113 ? 22.212 -3.861 -5.103 1.00 82.00 113 ASN A O 1
ATOM 895 N N . PRO A 1 114 ? 20.249 -4.137 -6.157 1.00 80.81 114 PRO A N 1
ATOM 896 C CA . PRO A 1 114 ? 20.761 -5.101 -7.131 1.00 80.81 114 PRO A CA 1
ATOM 897 C C . PRO A 1 114 ? 21.768 -4.501 -8.124 1.00 80.81 114 PRO A C 1
ATOM 899 O O . PRO A 1 114 ? 22.284 -5.217 -8.977 1.00 80.81 114 PRO A O 1
ATOM 902 N N . ASN A 1 115 ? 22.016 -3.189 -8.066 1.00 76.38 115 ASN A N 1
ATOM 903 C CA . ASN A 1 115 ? 22.875 -2.474 -9.004 1.00 76.38 115 ASN A CA 1
ATOM 904 C C . ASN A 1 115 ? 24.213 -2.010 -8.396 1.00 76.38 115 ASN A C 1
ATOM 906 O O . ASN A 1 115 ? 24.925 -1.283 -9.081 1.00 76.38 115 ASN A O 1
ATOM 910 N N . VAL A 1 116 ? 24.542 -2.388 -7.151 1.00 68.94 116 VAL A N 1
ATOM 911 C CA . VAL A 1 116 ? 25.754 -1.917 -6.439 1.00 68.94 116 VAL A CA 1
ATOM 912 C C . VAL A 1 116 ? 27.040 -2.318 -7.175 1.00 68.94 116 VAL A C 1
ATOM 914 O O . VAL A 1 116 ? 27.869 -1.455 -7.435 1.00 68.94 116 VAL A O 1
ATOM 917 N N . ASP A 1 117 ? 27.148 -3.564 -7.641 1.00 56.81 117 ASP A N 1
ATOM 918 C CA . ASP A 1 117 ? 28.375 -4.062 -8.291 1.00 56.81 117 ASP A CA 1
ATOM 919 C C . ASP A 1 117 ? 28.605 -3.509 -9.712 1.00 56.81 117 ASP A C 1
ATOM 921 O O . ASP A 1 117 ? 29.714 -3.562 -10.233 1.00 56.81 117 ASP A O 1
ATOM 925 N N . ASN A 1 118 ? 27.570 -2.958 -10.359 1.00 53.84 118 ASN A N 1
ATOM 926 C CA . ASN A 1 118 ? 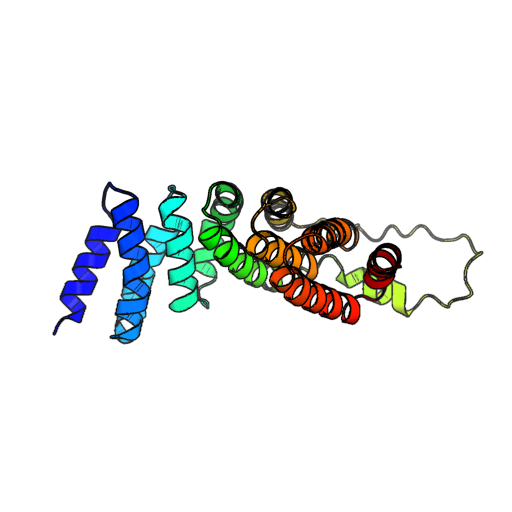27.673 -2.422 -11.725 1.00 53.84 118 ASN A CA 1
ATOM 927 C C . ASN A 1 118 ? 28.169 -0.967 -11.771 1.00 53.84 118 ASN A C 1
ATOM 929 O O . ASN A 1 118 ? 28.301 -0.417 -12.859 1.00 53.84 118 ASN A O 1
ATOM 933 N N . ILE A 1 119 ? 28.344 -0.299 -10.626 1.00 52.28 119 ILE A N 1
ATOM 934 C CA . ILE A 1 119 ? 28.852 1.083 -10.585 1.00 52.28 119 ILE A CA 1
ATOM 935 C C . ILE A 1 119 ? 30.383 1.070 -10.692 1.00 52.28 119 ILE A C 1
ATOM 937 O O . ILE A 1 119 ? 30.947 1.834 -11.468 1.00 52.28 119 ILE A O 1
ATOM 941 N N . GLU A 1 120 ? 31.044 0.141 -9.997 1.00 48.19 120 GLU A N 1
ATOM 942 C CA . GLU A 1 120 ? 32.508 0.015 -10.013 1.00 48.19 120 GLU A CA 1
ATOM 943 C C . GLU A 1 120 ? 33.052 -0.489 -11.361 1.00 48.19 120 GLU A C 1
ATOM 945 O O . GLU A 1 120 ? 34.121 -0.063 -11.796 1.00 48.19 120 GLU A O 1
ATOM 950 N N . ASP A 1 121 ? 32.307 -1.358 -12.055 1.00 47.91 121 ASP A N 1
ATOM 951 C CA . ASP A 1 121 ? 32.725 -1.911 -13.352 1.00 47.91 121 ASP A CA 1
ATOM 952 C C . ASP A 1 121 ? 32.521 -0.924 -14.531 1.00 47.91 121 ASP A C 1
ATOM 954 O O . ASP A 1 121 ? 33.062 -1.161 -15.612 1.00 47.91 121 ASP A O 1
ATOM 958 N N . ASP A 1 122 ? 31.764 0.169 -14.345 1.00 49.22 122 ASP A N 1
ATOM 959 C CA . ASP A 1 122 ? 31.430 1.162 -15.389 1.00 49.22 122 ASP A CA 1
ATOM 960 C C . ASP A 1 122 ? 32.303 2.434 -15.290 1.00 49.22 122 ASP A C 1
ATOM 962 O O . ASP A 1 122 ? 32.669 3.015 -16.309 1.00 49.22 122 ASP A O 1
ATOM 966 N N . GLU A 1 123 ? 32.730 2.835 -14.083 1.00 48.75 123 GLU A N 1
ATOM 967 C CA . GLU A 1 123 ? 33.690 3.944 -13.904 1.00 48.75 123 GLU A CA 1
ATOM 968 C C . GLU A 1 123 ? 35.131 3.572 -14.299 1.00 48.75 123 GLU A C 1
ATOM 970 O O . GLU A 1 123 ? 35.906 4.444 -14.690 1.00 48.75 123 GLU A O 1
ATOM 975 N N . ASN A 1 124 ? 35.490 2.284 -14.249 1.00 45.62 124 ASN A N 1
ATOM 976 C CA . ASN A 1 124 ? 36.857 1.805 -14.492 1.00 45.62 124 ASN A CA 1
ATOM 977 C C . ASN A 1 124 ? 37.109 1.228 -15.895 1.00 45.62 124 ASN A C 1
ATOM 979 O O . ASN A 1 124 ? 38.199 0.709 -16.137 1.00 45.62 124 ASN A O 1
ATOM 983 N N . ARG A 1 125 ? 36.155 1.303 -16.835 1.00 49.72 125 ARG A N 1
ATOM 984 C CA . ARG A 1 125 ? 36.407 0.885 -18.225 1.00 49.72 125 ARG A CA 1
ATOM 985 C C . ARG A 1 125 ? 36.938 2.056 -19.056 1.00 49.72 125 ARG A C 1
ATOM 987 O O . ARG A 1 125 ? 36.165 2.953 -19.397 1.00 49.72 125 ARG A O 1
ATOM 994 N N . PRO A 1 126 ? 38.234 2.080 -19.422 1.00 46.91 126 PRO A N 1
ATOM 995 C CA . PRO A 1 126 ? 38.739 3.073 -20.358 1.00 46.91 126 PRO A CA 1
ATOM 996 C C . PRO A 1 126 ? 38.048 2.924 -21.722 1.00 46.91 126 PRO A C 1
ATOM 998 O O . PRO A 1 126 ? 37.904 1.827 -22.255 1.00 46.91 126 PRO A O 1
ATOM 1001 N N . PHE A 1 127 ? 37.660 4.061 -22.303 1.00 53.53 127 PHE A N 1
ATOM 1002 C CA . PHE A 1 127 ? 36.895 4.208 -23.553 1.00 53.53 127 PHE A CA 1
ATOM 1003 C C . PHE A 1 127 ? 37.503 3.506 -24.793 1.00 53.53 127 PHE A C 1
ATOM 1005 O O . PHE A 1 127 ? 36.836 3.397 -25.816 1.00 53.53 127 PHE A O 1
ATOM 1012 N N . TYR A 1 128 ? 38.746 3.020 -24.715 1.00 50.56 128 TYR A N 1
ATOM 1013 C CA . TYR A 1 128 ? 39.503 2.437 -25.830 1.00 50.56 128 TYR A CA 1
ATOM 1014 C C . TYR A 1 128 ? 39.858 0.947 -25.680 1.00 50.56 128 TYR A C 1
ATOM 1016 O O . TYR A 1 128 ? 40.666 0.456 -26.460 1.00 50.56 128 TYR A O 1
ATOM 1024 N N . ASP A 1 129 ? 39.275 0.205 -24.736 1.00 48.09 129 ASP A N 1
ATOM 1025 C CA . ASP A 1 129 ? 39.558 -1.236 -24.598 1.00 48.09 129 ASP A CA 1
ATOM 1026 C C . ASP A 1 129 ? 38.456 -2.096 -25.242 1.00 48.09 129 ASP A C 1
ATOM 1028 O O . ASP A 1 129 ? 37.675 -2.767 -24.569 1.00 48.09 129 ASP A O 1
ATOM 1032 N N . SER A 1 130 ? 38.319 -1.986 -26.569 1.00 50.53 130 SER A N 1
ATOM 1033 C CA . SER A 1 130 ? 37.337 -2.768 -27.344 1.00 50.53 130 SER A CA 1
ATOM 1034 C C . SER A 1 130 ? 37.872 -4.070 -27.937 1.00 50.53 130 SER A C 1
ATOM 1036 O O . SER A 1 130 ? 37.072 -4.797 -28.505 1.00 50.53 130 SER A O 1
ATOM 1038 N N . ASP A 1 131 ? 39.147 -4.429 -27.772 1.00 46.44 131 ASP A N 1
ATOM 1039 C CA . ASP A 1 131 ? 39.674 -5.675 -28.348 1.00 46.44 131 ASP A CA 1
ATOM 1040 C C . ASP A 1 131 ? 40.783 -6.288 -27.478 1.00 46.44 131 ASP A C 1
ATOM 1042 O O . ASP A 1 131 ? 41.967 -6.220 -27.806 1.00 46.44 131 ASP A O 1
ATOM 1046 N N . SER A 1 132 ? 40.414 -6.935 -26.368 1.00 38.88 132 SER A N 1
ATOM 1047 C CA . SER A 1 132 ? 41.240 -8.007 -25.801 1.00 38.88 132 SER A CA 1
ATOM 1048 C C . SER A 1 132 ? 40.415 -9.027 -24.998 1.00 38.88 132 SER A C 1
ATOM 1050 O O . SER A 1 132 ? 39.930 -8.791 -23.894 1.00 38.88 132 SER A O 1
ATOM 1052 N N . ASP A 1 133 ? 40.250 -10.212 -25.590 1.00 46.56 133 ASP A N 1
ATOM 1053 C CA . ASP A 1 133 ? 39.801 -11.436 -24.926 1.00 46.56 133 ASP A CA 1
ATOM 1054 C C . ASP A 1 133 ? 40.755 -11.790 -23.773 1.00 46.56 133 ASP A C 1
ATOM 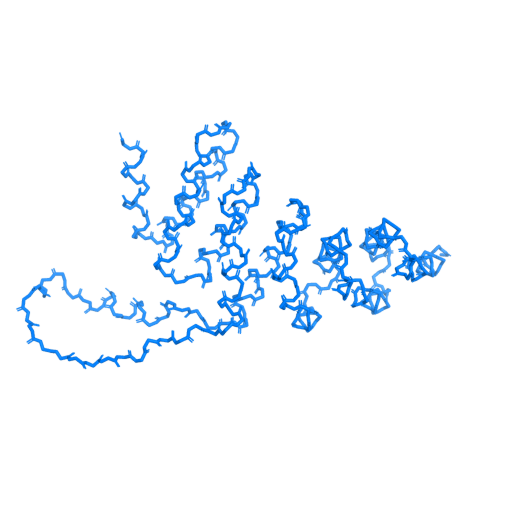1056 O O . ASP A 1 133 ? 41.898 -12.161 -24.040 1.00 46.56 133 ASP A O 1
ATOM 1060 N N . SER A 1 134 ? 40.313 -11.725 -22.506 1.00 38.81 134 SER A N 1
ATOM 1061 C CA . SER A 1 134 ? 40.624 -12.722 -21.451 1.00 38.81 134 SER A CA 1
ATOM 1062 C C . SER A 1 134 ? 40.187 -12.303 -20.035 1.00 38.81 134 SER A C 1
ATOM 1064 O O . SER A 1 134 ? 40.848 -11.542 -19.340 1.00 38.81 134 SER A O 1
ATOM 1066 N N . SER A 1 135 ? 39.106 -12.915 -19.540 1.00 35.69 135 SER A N 1
ATOM 1067 C CA . SER A 1 135 ? 39.091 -13.763 -18.328 1.00 35.69 135 SER A CA 1
ATOM 1068 C C . SER A 1 135 ? 37.683 -13.847 -17.727 1.00 35.69 135 SER A C 1
ATOM 1070 O O . SER A 1 135 ? 37.077 -12.893 -17.254 1.00 35.69 135 SER A O 1
ATOM 1072 N N . ASN A 1 136 ? 37.145 -15.060 -17.779 1.00 43.44 136 ASN A N 1
ATOM 1073 C CA . ASN A 1 136 ? 35.793 -15.435 -17.395 1.00 43.44 136 ASN A CA 1
ATOM 1074 C C . ASN A 1 136 ? 35.682 -15.591 -15.865 1.00 43.44 136 ASN A C 1
ATOM 1076 O O . ASN A 1 136 ? 35.392 -16.679 -15.364 1.00 43.44 136 ASN A O 1
ATOM 1080 N N . THR A 1 137 ? 35.922 -14.528 -15.095 1.00 38.34 137 THR A N 1
ATOM 1081 C CA . THR A 1 137 ? 35.532 -14.484 -13.681 1.00 38.34 137 THR A CA 1
ATOM 1082 C C . THR A 1 137 ? 34.044 -14.155 -13.620 1.00 38.34 137 THR A C 1
ATOM 1084 O O . THR A 1 137 ? 33.627 -13.005 -13.518 1.00 38.34 137 THR A O 1
ATOM 1087 N N . LYS A 1 138 ? 33.200 -15.191 -13.714 1.00 44.47 138 LYS A N 1
ATOM 1088 C CA . LYS A 1 138 ? 31.773 -15.095 -13.381 1.00 44.47 138 LYS A CA 1
ATOM 1089 C C . LYS A 1 138 ? 31.646 -14.645 -11.918 1.00 44.47 138 LYS A C 1
ATOM 1091 O O . LYS A 1 138 ? 31.529 -15.489 -11.032 1.00 44.47 138 LYS A O 1
ATOM 1096 N N . LYS A 1 139 ? 31.663 -13.329 -11.662 1.00 44.75 139 LYS A N 1
ATOM 1097 C CA . LYS A 1 139 ? 31.156 -12.756 -10.410 1.00 44.75 139 LYS A CA 1
ATOM 1098 C C . LYS A 1 139 ? 29.754 -13.353 -10.213 1.00 44.75 139 LYS A C 1
ATOM 1100 O O . LYS A 1 139 ? 28.978 -13.390 -11.179 1.00 44.75 139 LYS A O 1
ATOM 1105 N N . PRO A 1 140 ? 29.439 -13.919 -9.037 1.00 41.41 140 PRO A N 1
ATOM 1106 C CA . PRO A 1 140 ? 28.147 -14.546 -8.817 1.00 41.41 140 PRO A CA 1
ATOM 1107 C C . PRO A 1 140 ? 27.077 -13.490 -9.081 1.00 41.41 140 PRO A C 1
ATOM 1109 O O . PRO A 1 140 ? 27.061 -12.455 -8.424 1.00 41.41 140 PRO A O 1
ATOM 1112 N N . LYS A 1 141 ? 26.213 -13.718 -10.082 1.00 54.59 141 LYS A N 1
ATOM 1113 C CA . LYS A 1 141 ? 25.032 -12.876 -10.305 1.00 54.59 141 LYS A CA 1
ATOM 1114 C C . LYS A 1 141 ? 24.320 -12.774 -8.964 1.00 54.59 141 LYS A C 1
ATOM 1116 O O . LYS A 1 141 ? 23.818 -13.795 -8.496 1.00 54.59 141 LYS A O 1
ATOM 1121 N N . LEU A 1 142 ? 24.306 -11.582 -8.368 1.00 58.34 142 LEU A N 1
ATOM 1122 C CA . LEU A 1 142 ? 23.626 -11.332 -7.107 1.00 58.34 142 LEU A CA 1
ATOM 1123 C C . LEU A 1 142 ? 22.181 -11.819 -7.264 1.00 58.34 142 LEU A C 1
ATOM 1125 O O . LEU A 1 142 ? 21.400 -11.272 -8.051 1.00 58.34 142 LEU A O 1
ATOM 1129 N N . THR A 1 143 ? 21.847 -12.929 -6.614 1.00 72.75 143 THR A N 1
ATOM 1130 C CA . THR A 1 143 ? 20.517 -13.518 -6.718 1.00 72.75 143 THR A CA 1
ATOM 1131 C C . THR A 1 143 ? 19.573 -12.617 -5.944 1.00 72.75 143 THR A C 1
ATOM 1133 O O . THR A 1 143 ? 19.685 -12.512 -4.726 1.00 72.75 143 THR A O 1
ATOM 1136 N N . ILE A 1 144 ? 18.683 -11.928 -6.659 1.00 84.81 144 ILE A N 1
ATOM 1137 C CA . ILE A 1 144 ? 17.669 -11.058 -6.055 1.00 84.81 144 ILE A CA 1
ATOM 1138 C C . ILE A 1 144 ? 16.881 -11.871 -5.031 1.00 84.81 144 ILE A C 1
ATOM 1140 O O . ILE A 1 144 ? 16.406 -12.964 -5.349 1.00 84.81 144 ILE A O 1
ATOM 1144 N N . ASP A 1 145 ? 16.735 -11.311 -3.831 1.00 90.62 145 ASP A N 1
ATOM 1145 C CA . ASP A 1 145 ? 15.955 -11.911 -2.757 1.00 90.62 145 ASP A CA 1
ATOM 1146 C C . ASP A 1 145 ? 14.541 -12.305 -3.250 1.00 90.62 145 ASP A C 1
ATOM 1148 O O . ASP A 1 145 ? 13.913 -11.533 -3.991 1.00 90.62 145 ASP A O 1
ATOM 1152 N N . PRO A 1 146 ? 14.013 -13.488 -2.881 1.00 93.44 146 PRO A N 1
ATOM 1153 C CA . PRO A 1 146 ? 12.694 -13.938 -3.322 1.00 93.44 146 PRO A CA 1
ATOM 1154 C C . PRO A 1 146 ? 11.560 -12.945 -3.035 1.00 93.44 146 PRO A C 1
ATOM 1156 O O . PRO A 1 146 ? 10.662 -12.791 -3.867 1.00 93.44 146 PRO A O 1
ATOM 1159 N N . ASP A 1 147 ? 11.603 -12.242 -1.902 1.00 95.25 147 ASP A N 1
ATOM 1160 C CA . ASP A 1 147 ? 10.596 -11.249 -1.526 1.00 95.25 147 ASP A CA 1
ATOM 1161 C C . ASP A 1 147 ? 10.763 -9.958 -2.326 1.00 95.25 147 ASP A C 1
ATOM 1163 O O . ASP A 1 147 ? 9.776 -9.399 -2.810 1.00 95.25 147 ASP A O 1
ATOM 1167 N N . HIS A 1 148 ? 12.001 -9.539 -2.591 1.00 94.81 148 HIS A N 1
ATOM 1168 C CA . HIS A 1 148 ? 12.243 -8.436 -3.516 1.00 94.81 148 HIS A CA 1
ATOM 1169 C C . HIS A 1 148 ? 11.694 -8.772 -4.916 1.00 94.81 148 HIS A C 1
ATOM 1171 O O . HIS A 1 148 ? 11.011 -7.961 -5.553 1.00 94.81 148 HIS A O 1
ATOM 1177 N N . ARG A 1 149 ? 11.900 -10.008 -5.388 1.00 94.88 149 ARG A N 1
ATOM 1178 C CA . ARG A 1 149 ? 11.335 -10.467 -6.662 1.00 94.88 149 ARG A CA 1
ATOM 1179 C C . ARG A 1 149 ? 9.806 -10.506 -6.641 1.00 94.88 149 ARG A C 1
ATOM 1181 O O . ARG A 1 149 ? 9.187 -10.173 -7.655 1.00 94.88 149 ARG A O 1
ATOM 1188 N N . LEU A 1 150 ? 9.196 -10.889 -5.517 1.00 96.62 150 LEU A N 1
ATOM 1189 C CA . LEU A 1 150 ? 7.744 -10.907 -5.332 1.00 96.62 150 LEU A CA 1
ATOM 1190 C C . LEU A 1 150 ? 7.131 -9.518 -5.549 1.00 96.62 150 LEU A C 1
ATOM 1192 O O . LEU A 1 150 ? 6.135 -9.400 -6.267 1.00 96.62 150 LEU A O 1
ATOM 1196 N N . LEU A 1 151 ? 7.742 -8.475 -4.983 1.00 97.19 151 LEU A N 1
ATOM 1197 C CA . LEU A 1 151 ? 7.298 -7.091 -5.156 1.00 97.19 151 LEU A CA 1
ATOM 1198 C C . LEU A 1 151 ? 7.351 -6.644 -6.614 1.00 97.19 151 LEU A C 1
ATOM 1200 O O . LEU A 1 151 ? 6.353 -6.150 -7.139 1.00 97.19 151 LEU A O 1
ATOM 1204 N N . LEU A 1 152 ? 8.481 -6.863 -7.292 1.00 95.81 152 LEU A N 1
ATOM 1205 C CA . LEU A 1 152 ? 8.626 -6.514 -8.710 1.00 95.81 152 LEU A CA 1
ATOM 1206 C C . LEU A 1 152 ? 7.612 -7.273 -9.574 1.00 95.81 152 LEU A C 1
ATOM 1208 O O . LEU A 1 152 ? 6.983 -6.701 -10.460 1.00 95.81 152 LEU A O 1
ATOM 1212 N N . ARG A 1 153 ? 7.386 -8.560 -9.292 1.00 96.31 153 ARG A N 1
ATOM 1213 C CA . ARG A 1 153 ? 6.409 -9.370 -10.029 1.00 96.31 153 ARG A CA 1
ATOM 1214 C C . ARG A 1 153 ? 4.987 -8.828 -9.887 1.00 96.31 153 ARG A C 1
ATOM 1216 O O . ARG A 1 153 ? 4.297 -8.715 -10.896 1.00 96.31 153 ARG A O 1
ATOM 1223 N N . ASN A 1 154 ? 4.559 -8.512 -8.666 1.00 96.94 154 ASN A N 1
ATOM 1224 C CA . ASN A 1 154 ? 3.191 -8.065 -8.395 1.00 96.94 154 ASN A CA 1
ATOM 1225 C C . ASN A 1 154 ? 2.935 -6.609 -8.815 1.00 96.94 154 ASN A C 1
ATOM 1227 O O . ASN A 1 154 ? 1.807 -6.256 -9.141 1.00 96.94 154 ASN A O 1
ATOM 1231 N N . THR A 1 155 ? 3.969 -5.767 -8.864 1.00 97.31 155 THR A N 1
ATOM 1232 C CA . THR A 1 155 ? 3.843 -4.372 -9.319 1.00 97.31 155 THR A CA 1
ATOM 1233 C C . THR A 1 155 ? 3.950 -4.225 -10.839 1.00 97.31 155 THR A C 1
ATOM 1235 O O . THR A 1 155 ? 3.404 -3.277 -11.398 1.00 97.31 155 THR A O 1
ATOM 1238 N N . LYS A 1 156 ? 4.568 -5.180 -11.551 1.00 96.44 156 LYS A N 1
ATOM 1239 C CA . LYS A 1 156 ? 4.727 -5.136 -13.016 1.00 96.44 156 LYS A CA 1
ATOM 1240 C C . LYS A 1 156 ? 3.430 -4.873 -13.803 1.00 96.44 156 LYS A C 1
ATOM 1242 O O . LYS A 1 156 ? 3.476 -4.038 -14.710 1.00 96.44 156 LYS A O 1
ATOM 1247 N N . PRO A 1 157 ? 2.282 -5.526 -13.520 1.00 97.06 157 PRO A N 1
ATOM 1248 C CA . PRO A 1 157 ? 1.038 -5.277 -14.256 1.00 97.06 157 PRO A CA 1
ATOM 1249 C C . PRO A 1 157 ? 0.526 -3.839 -14.099 1.00 97.06 157 PRO A C 1
ATOM 1251 O O . PRO A 1 157 ? -0.075 -3.293 -15.022 1.00 97.06 157 PRO A O 1
ATOM 1254 N N . LEU A 1 158 ? 0.821 -3.192 -12.969 1.00 96.94 158 LEU A N 1
ATOM 1255 C CA . LEU A 1 158 ? 0.361 -1.838 -12.658 1.00 96.94 158 LEU A CA 1
ATOM 1256 C C . LEU A 1 158 ? 1.017 -0.762 -13.534 1.00 96.94 158 LEU A C 1
ATOM 1258 O O . LEU A 1 158 ? 0.436 0.303 -13.726 1.00 96.94 158 LEU A O 1
ATOM 1262 N N . LEU A 1 159 ? 2.161 -1.053 -14.167 1.00 95.62 159 LEU A N 1
ATOM 1263 C CA . LEU A 1 159 ? 2.746 -0.189 -15.205 1.00 95.62 159 LEU A CA 1
ATOM 1264 C C . LEU A 1 159 ? 1.812 -0.004 -16.418 1.00 95.62 159 LEU A C 1
ATOM 1266 O O . LEU A 1 159 ? 1.939 0.974 -17.158 1.00 95.62 159 LEU A O 1
ATOM 1270 N N . GLN A 1 160 ? 0.859 -0.922 -16.618 1.00 95.44 160 GLN A N 1
ATOM 1271 C CA . GLN A 1 160 ? -0.174 -0.837 -17.655 1.00 95.44 160 GLN A CA 1
ATOM 1272 C C . GLN A 1 160 ? -1.483 -0.203 -17.161 1.00 95.44 160 GLN A C 1
ATOM 1274 O O . GLN A 1 160 ? -2.421 -0.076 -17.950 1.00 95.44 160 GLN A O 1
ATOM 1279 N N . SER A 1 161 ? -1.550 0.250 -15.901 1.00 96.06 161 SER A N 1
ATOM 1280 C CA . SER A 1 161 ? -2.735 0.913 -15.347 1.00 96.06 161 SER A CA 1
ATOM 1281 C C . SER A 1 161 ? -3.172 2.105 -16.207 1.00 96.06 161 SER A C 1
ATOM 1283 O O . SER A 1 161 ? -2.360 2.756 -16.877 1.00 96.06 161 SER A O 1
ATOM 1285 N N . ARG A 1 162 ? -4.483 2.370 -16.209 1.00 92.69 162 ARG A N 1
ATOM 1286 C CA . ARG A 1 162 ? -5.080 3.563 -16.831 1.00 92.69 162 ARG A CA 1
ATOM 1287 C C . ARG A 1 162 ? -4.917 4.804 -15.954 1.00 92.69 162 ARG A C 1
ATOM 1289 O O . ARG A 1 162 ? -5.052 5.915 -16.454 1.00 92.69 162 ARG A O 1
ATOM 1296 N N . ASN A 1 163 ? -4.614 4.621 -14.671 1.00 94.62 163 ASN A N 1
ATOM 1297 C CA . ASN A 1 163 ? -4.373 5.712 -13.745 1.00 94.62 163 ASN A CA 1
ATOM 1298 C C . ASN A 1 163 ? -2.895 6.129 -13.791 1.00 94.62 163 ASN A C 1
ATOM 1300 O O . ASN A 1 163 ? -2.004 5.346 -13.454 1.00 94.62 163 ASN A O 1
ATOM 1304 N N . ALA A 1 164 ? -2.642 7.376 -14.193 1.00 94.50 164 ALA A N 1
ATOM 1305 C CA . ALA A 1 164 ? -1.294 7.927 -14.297 1.00 94.50 164 ALA A CA 1
ATOM 1306 C C . ALA A 1 164 ? -0.547 7.912 -12.954 1.00 94.50 164 ALA A C 1
ATOM 1308 O O . 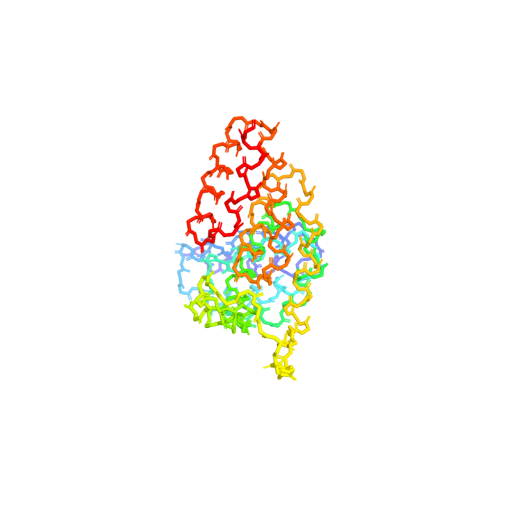ALA A 1 164 ? 0.636 7.580 -12.932 1.00 94.50 164 ALA A O 1
ATOM 1309 N N . SER A 1 165 ? -1.230 8.183 -11.838 1.00 95.06 165 SER A N 1
ATOM 1310 C CA . SER A 1 165 ? -0.629 8.191 -10.499 1.00 95.06 165 SER A CA 1
ATOM 1311 C C . SER A 1 165 ? -0.091 6.815 -10.107 1.00 95.06 165 SER A C 1
ATOM 1313 O O . SER A 1 165 ? 1.012 6.714 -9.576 1.00 95.06 165 SER A O 1
ATOM 1315 N N . VAL A 1 166 ? -0.827 5.746 -10.435 1.00 97.25 166 VAL A N 1
ATOM 1316 C CA . VAL A 1 166 ? -0.389 4.361 -10.192 1.00 97.25 166 VAL A CA 1
ATOM 1317 C C . VAL A 1 166 ? 0.855 4.044 -11.019 1.00 97.25 166 VAL A C 1
ATOM 1319 O O . VAL A 1 166 ? 1.852 3.559 -10.486 1.00 97.25 166 VAL A O 1
ATOM 1322 N N . VAL A 1 167 ? 0.833 4.364 -12.317 1.00 96.50 167 VAL A N 1
ATOM 1323 C CA . VAL A 1 167 ? 1.979 4.134 -13.213 1.00 96.50 167 VAL A CA 1
ATOM 1324 C C . VAL A 1 167 ? 3.207 4.907 -12.732 1.00 96.50 167 VAL A C 1
ATOM 1326 O O . VAL A 1 167 ? 4.312 4.366 -12.746 1.00 96.50 167 VAL A O 1
ATOM 1329 N N . MET A 1 168 ? 3.032 6.144 -12.271 1.00 94.38 168 MET A N 1
ATOM 1330 C CA . MET A 1 168 ? 4.114 6.965 -11.735 1.00 94.38 168 MET A CA 1
ATOM 1331 C C . MET A 1 168 ? 4.706 6.390 -10.446 1.00 94.38 168 MET A C 1
ATOM 1333 O O . MET A 1 168 ? 5.925 6.242 -10.369 1.00 94.38 168 MET A O 1
ATOM 1337 N N . ALA A 1 169 ? 3.872 6.006 -9.475 1.00 96.50 169 ALA A N 1
ATOM 1338 C CA . ALA A 1 169 ? 4.326 5.404 -8.219 1.00 96.50 169 ALA A CA 1
ATOM 1339 C C . ALA A 1 169 ? 5.125 4.115 -8.473 1.00 96.50 169 ALA A C 1
ATOM 1341 O O . ALA A 1 169 ? 6.220 3.922 -7.946 1.00 96.50 169 ALA A O 1
ATOM 1342 N N . VAL A 1 170 ? 4.631 3.251 -9.365 1.00 97.00 170 VAL A N 1
ATOM 1343 C CA . VAL A 1 170 ? 5.330 2.012 -9.734 1.00 97.00 170 VAL A CA 1
ATOM 1344 C C . VAL A 1 170 ? 6.614 2.315 -10.507 1.00 97.00 170 VAL A C 1
ATOM 1346 O O . VAL A 1 170 ? 7.624 1.647 -10.312 1.00 97.00 170 VAL A O 1
ATOM 1349 N N . SER A 1 171 ? 6.628 3.351 -11.346 1.00 94.12 171 SER A N 1
ATOM 1350 C CA . SER A 1 171 ? 7.850 3.760 -12.047 1.00 94.12 171 SER A CA 1
ATOM 1351 C C . SER A 1 171 ? 8.932 4.243 -11.077 1.00 94.12 171 SER A C 1
ATOM 1353 O O . SER A 1 171 ? 10.105 3.920 -11.266 1.00 94.12 171 SER A O 1
ATOM 1355 N N . GLN A 1 172 ? 8.549 4.953 -10.011 1.00 92.75 172 GLN A N 1
ATOM 1356 C CA . GLN A 1 172 ? 9.458 5.346 -8.930 1.00 92.75 172 GLN A CA 1
ATOM 1357 C C . GLN A 1 172 ? 9.982 4.130 -8.155 1.00 92.75 172 GLN A C 1
ATOM 1359 O O . GLN A 1 172 ? 11.186 4.045 -7.901 1.00 92.75 172 GLN A O 1
ATOM 1364 N N . LEU A 1 173 ? 9.117 3.157 -7.850 1.00 95.19 173 LEU A N 1
ATOM 1365 C CA . LEU A 1 173 ? 9.523 1.886 -7.248 1.00 95.19 173 LEU A CA 1
ATOM 1366 C C . LEU A 1 173 ? 10.595 1.198 -8.102 1.00 95.19 173 LEU A C 1
ATOM 1368 O O . LEU A 1 173 ? 11.683 0.901 -7.616 1.00 95.19 173 LEU A O 1
ATOM 1372 N N . TYR A 1 174 ? 10.335 1.039 -9.402 1.00 93.56 174 TYR A N 1
ATOM 1373 C CA . TYR A 1 174 ? 11.281 0.423 -10.334 1.00 93.56 174 TYR A CA 1
ATOM 1374 C C . TYR A 1 174 ? 12.589 1.205 -10.441 1.00 93.56 174 TYR A C 1
ATOM 1376 O O . TYR A 1 174 ? 13.661 0.606 -10.479 1.00 93.56 174 TYR A O 1
ATOM 1384 N N . HIS A 1 175 ? 12.526 2.535 -10.465 1.00 88.88 175 HIS A N 1
ATOM 1385 C CA . HIS A 1 175 ? 13.723 3.363 -10.497 1.00 88.88 175 HIS A CA 1
ATOM 1386 C C . HIS A 1 175 ? 14.634 3.090 -9.290 1.00 88.88 175 HIS A C 1
ATOM 1388 O O . HIS A 1 175 ? 15.843 2.930 -9.463 1.00 88.88 175 HIS A O 1
ATOM 1394 N N . HIS A 1 176 ? 14.069 2.981 -8.086 1.00 89.00 176 HIS A N 1
ATOM 1395 C CA . HIS A 1 176 ? 14.853 2.817 -6.864 1.00 89.00 176 HIS A CA 1
ATOM 1396 C C . HIS A 1 176 ? 15.258 1.376 -6.549 1.00 89.00 176 HIS A C 1
ATOM 1398 O O . HIS A 1 176 ? 16.322 1.181 -5.965 1.00 89.00 176 HIS A O 1
ATOM 1404 N N . THR A 1 177 ? 14.437 0.383 -6.895 1.00 90.56 177 THR A N 1
ATOM 1405 C CA . THR A 1 177 ? 14.624 -0.992 -6.404 1.00 90.56 177 THR A CA 1
ATOM 1406 C C . THR A 1 177 ? 14.936 -1.992 -7.513 1.00 90.56 177 THR A C 1
ATOM 1408 O O . THR A 1 177 ? 15.606 -2.989 -7.257 1.00 90.56 177 THR A O 1
ATOM 1411 N N . ALA A 1 178 ? 14.500 -1.751 -8.754 1.00 89.06 178 ALA A N 1
ATOM 1412 C CA . ALA A 1 178 ? 14.642 -2.745 -9.811 1.00 89.06 178 ALA A CA 1
ATOM 1413 C C . ALA A 1 178 ? 16.069 -2.790 -10.407 1.00 89.06 178 ALA A C 1
ATOM 1415 O O . ALA A 1 178 ? 16.780 -1.776 -10.456 1.00 89.06 178 ALA A O 1
ATOM 1416 N N . PRO A 1 179 ? 16.492 -3.958 -10.928 1.00 86.56 179 PRO A N 1
ATOM 1417 C CA . PRO A 1 179 ? 17.701 -4.074 -11.743 1.00 86.56 179 PRO A CA 1
ATOM 1418 C C . PRO A 1 179 ? 17.629 -3.206 -13.006 1.00 86.56 179 PRO A C 1
ATOM 1420 O O . PRO A 1 179 ? 16.544 -3.027 -13.569 1.00 86.56 179 PRO A O 1
ATOM 1423 N N . ARG A 1 180 ? 18.784 -2.741 -13.514 1.00 80.31 180 ARG A N 1
ATOM 1424 C CA . ARG A 1 180 ? 18.870 -1.914 -14.743 1.00 80.31 180 ARG A CA 1
ATOM 1425 C C . ARG A 1 180 ? 18.063 -2.487 -15.922 1.00 80.31 180 ARG A C 1
ATOM 1427 O O . ARG A 1 180 ? 17.380 -1.735 -16.613 1.00 80.31 180 ARG A O 1
ATOM 1434 N N . SER A 1 181 ? 18.051 -3.810 -16.101 1.00 81.56 181 SER A N 1
ATOM 1435 C CA . SER A 1 181 ? 17.314 -4.485 -17.183 1.00 81.56 181 SER A CA 1
ATOM 1436 C C . SER A 1 181 ? 15.790 -4.299 -17.129 1.00 81.56 181 SER A C 1
ATOM 1438 O O . SER A 1 181 ? 15.138 -4.276 -18.172 1.00 81.56 181 SER A O 1
ATOM 1440 N N . GLU A 1 182 ? 15.204 -4.148 -15.939 1.00 85.69 182 GLU A N 1
ATOM 1441 C CA . GLU A 1 182 ? 13.750 -4.025 -15.760 1.00 85.69 182 GLU A CA 1
ATOM 1442 C C . GLU A 1 182 ? 13.282 -2.573 -15.643 1.00 85.69 182 GLU A C 1
ATOM 1444 O O . GLU A 1 182 ? 12.124 -2.274 -15.938 1.00 85.69 182 GLU A O 1
ATOM 1449 N N . VAL A 1 183 ? 14.184 -1.649 -15.305 1.00 85.62 183 VAL A N 1
ATOM 1450 C CA . VAL A 1 183 ? 13.902 -0.202 -15.255 1.00 85.62 183 VAL A CA 1
ATOM 1451 C C . VAL A 1 183 ? 13.436 0.311 -16.621 1.00 85.62 183 VAL A C 1
ATOM 1453 O O . VAL A 1 183 ? 12.562 1.173 -16.714 1.00 85.62 183 VAL A O 1
ATOM 1456 N N . MET A 1 184 ? 13.936 -0.301 -17.694 1.00 83.44 184 MET A N 1
ATOM 1457 C CA . MET A 1 184 ? 13.535 -0.005 -19.067 1.00 83.44 184 MET A CA 1
ATOM 1458 C C . MET A 1 184 ? 12.043 -0.217 -19.343 1.00 83.44 184 MET A C 1
ATOM 1460 O O . MET A 1 184 ? 11.467 0.433 -20.216 1.00 83.44 184 MET A O 1
ATOM 1464 N N . ILE A 1 185 ? 11.393 -1.108 -18.596 1.00 88.50 185 ILE A N 1
ATOM 1465 C CA . ILE A 1 185 ? 9.956 -1.365 -18.721 1.00 88.50 185 ILE A CA 1
ATOM 1466 C C . ILE A 1 185 ? 9.166 -0.182 -18.143 1.00 88.50 185 ILE A C 1
ATOM 1468 O O . ILE A 1 185 ? 8.188 0.256 -18.752 1.00 88.50 185 ILE A O 1
ATOM 1472 N N . ALA A 1 186 ? 9.622 0.379 -17.018 1.00 88.81 186 ALA A N 1
ATOM 1473 C CA . ALA A 1 186 ? 9.028 1.568 -16.411 1.00 88.81 186 ALA A CA 1
ATOM 1474 C C . ALA A 1 186 ? 9.189 2.808 -17.305 1.00 88.81 186 ALA A C 1
ATOM 1476 O O . ALA A 1 186 ? 8.231 3.553 -17.497 1.00 88.81 186 ALA A O 1
ATOM 1477 N N . ALA A 1 187 ? 10.350 2.981 -17.949 1.00 86.44 187 ALA A N 1
ATOM 1478 C CA . ALA A 1 187 ? 10.571 4.068 -18.907 1.00 86.44 187 ALA A CA 1
ATOM 1479 C C . ALA A 1 187 ? 9.532 4.062 -20.046 1.00 86.44 187 ALA A C 1
ATOM 1481 O O . ALA A 1 187 ? 8.911 5.085 -20.334 1.00 86.44 187 ALA A O 1
ATOM 1482 N N . LYS A 1 188 ? 9.261 2.892 -20.642 1.00 88.25 188 LYS A N 1
ATOM 1483 C CA . LYS A 1 188 ? 8.226 2.743 -21.682 1.00 88.25 188 LYS A CA 1
ATOM 1484 C C . LYS A 1 188 ? 6.826 3.092 -21.168 1.00 88.25 188 LYS A C 1
ATOM 1486 O O . LYS A 1 188 ? 6.038 3.698 -21.895 1.00 88.25 188 LYS A O 1
ATOM 1491 N N . ALA A 1 189 ? 6.512 2.727 -19.925 1.00 90.81 189 ALA A N 1
ATOM 1492 C CA . ALA A 1 189 ? 5.232 3.057 -19.306 1.00 90.81 189 ALA A CA 1
ATOM 1493 C C . ALA A 1 189 ? 5.062 4.571 -19.093 1.00 90.81 189 ALA A C 1
ATOM 1495 O O . ALA A 1 189 ? 3.980 5.092 -19.356 1.00 90.81 189 ALA A O 1
ATOM 1496 N N . LEU A 1 190 ? 6.126 5.281 -18.704 1.00 89.69 190 LEU A N 1
ATOM 1497 C CA . LEU A 1 190 ? 6.124 6.744 -18.602 1.00 89.69 190 LEU A CA 1
ATOM 1498 C C . LEU A 1 190 ? 5.936 7.408 -19.974 1.00 89.69 190 LEU A C 1
ATOM 1500 O O . LEU A 1 190 ? 5.087 8.283 -20.111 1.00 89.69 190 LEU A O 1
ATOM 1504 N N . ILE A 1 191 ? 6.638 6.945 -21.016 1.00 89.56 191 ILE A N 1
ATOM 1505 C CA . ILE A 1 191 ? 6.476 7.474 -22.387 1.00 89.56 191 ILE A CA 1
ATOM 1506 C C . ILE A 1 191 ? 5.027 7.329 -22.868 1.00 89.56 191 ILE A C 1
ATOM 1508 O O . ILE A 1 191 ? 4.481 8.238 -23.490 1.00 89.56 191 ILE A O 1
ATOM 1512 N N . ARG A 1 192 ? 4.360 6.215 -22.542 1.00 91.50 192 ARG A N 1
ATOM 1513 C CA . ARG A 1 192 ? 2.939 6.011 -22.868 1.00 91.50 192 ARG A CA 1
ATOM 1514 C C . ARG A 1 192 ? 2.046 7.111 -22.280 1.00 91.50 192 ARG A C 1
ATOM 1516 O O . ARG A 1 192 ? 1.119 7.545 -22.961 1.00 91.50 192 ARG A O 1
ATOM 1523 N N . LEU A 1 193 ? 2.324 7.581 -21.061 1.00 91.38 193 LEU A N 1
ATOM 1524 C CA . LEU A 1 193 ? 1.543 8.645 -20.416 1.00 91.38 193 LEU A CA 1
ATOM 1525 C C . LEU A 1 193 ? 1.705 10.010 -21.096 1.00 91.38 193 LEU A C 1
ATOM 1527 O O . LEU A 1 193 ? 0.806 10.843 -20.996 1.00 91.38 193 LEU A O 1
ATOM 1531 N N . LEU A 1 194 ? 2.794 10.232 -21.841 1.00 89.50 194 LEU A N 1
ATOM 1532 C CA . LEU A 1 194 ? 3.000 11.473 -22.594 1.00 89.50 194 LEU A CA 1
ATOM 1533 C C . LEU A 1 194 ? 1.982 11.663 -23.723 1.00 89.50 194 LEU A C 1
ATOM 1535 O O . LEU A 1 194 ? 1.815 12.768 -24.220 1.00 89.50 194 LEU A O 1
ATOM 1539 N N . ARG A 1 195 ? 1.258 10.614 -24.120 1.00 88.44 195 ARG A N 1
ATOM 1540 C CA . ARG A 1 195 ? 0.161 10.724 -25.096 1.00 88.44 195 ARG A CA 1
ATOM 1541 C C . ARG A 1 195 ? -1.168 11.166 -24.464 1.00 88.44 195 ARG A C 1
ATOM 1543 O O . ARG A 1 195 ? -2.167 11.243 -25.169 1.00 88.44 195 ARG A O 1
ATOM 1550 N N . GLY A 1 196 ? -1.194 11.395 -23.149 1.00 87.00 196 GLY A N 1
ATOM 1551 C CA . GLY A 1 196 ? -2.378 11.807 -22.395 1.00 87.00 196 GLY A CA 1
ATOM 1552 C C . GLY A 1 196 ? -2.593 13.323 -22.348 1.00 87.00 196 GLY A C 1
ATOM 1553 O O . GLY A 1 196 ? -2.124 14.071 -23.202 1.00 87.00 196 GLY A O 1
ATOM 1554 N N . HIS A 1 197 ? -3.313 13.782 -21.322 1.00 90.25 197 HIS A N 1
ATOM 1555 C CA . HIS A 1 197 ? -3.578 15.204 -21.092 1.00 90.25 197 HIS A CA 1
ATOM 1556 C C . HIS A 1 197 ? -2.307 15.987 -20.734 1.00 90.25 197 HIS A C 1
ATOM 1558 O O . HIS A 1 197 ? -1.385 15.457 -20.113 1.00 90.25 197 HIS A O 1
ATOM 1564 N N . ARG A 1 198 ? -2.304 17.287 -21.053 1.00 91.31 198 ARG A N 1
ATOM 1565 C CA . ARG A 1 198 ? -1.172 18.203 -20.830 1.00 91.31 198 ARG A CA 1
ATOM 1566 C C . ARG A 1 198 ? -0.682 18.243 -19.378 1.00 91.31 198 ARG A C 1
ATOM 1568 O O . ARG A 1 198 ? 0.517 18.342 -19.136 1.00 91.31 198 ARG A O 1
ATOM 1575 N N . GLU A 1 199 ? -1.590 18.144 -18.413 1.00 90.62 199 GLU A N 1
ATOM 1576 C CA . GLU A 1 199 ? -1.239 18.130 -16.986 1.00 90.62 199 GLU A CA 1
ATOM 1577 C C . GLU A 1 199 ? -0.422 16.884 -16.622 1.00 90.62 199 GLU A C 1
ATOM 1579 O O . GLU A 1 199 ? 0.644 16.986 -16.015 1.00 90.62 199 GLU A O 1
ATOM 1584 N N . VAL A 1 200 ? -0.864 15.712 -17.089 1.00 90.75 200 VAL A N 1
ATOM 1585 C CA .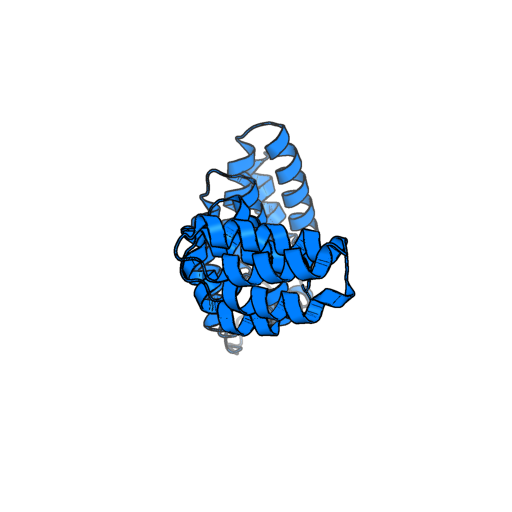 VAL A 1 200 ? -0.147 14.444 -16.903 1.00 90.75 200 VAL A CA 1
ATOM 1586 C C . VAL A 1 200 ? 1.200 14.486 -17.620 1.00 90.75 200 VAL A C 1
ATOM 1588 O O . VAL A 1 200 ? 2.208 14.102 -17.035 1.00 90.75 200 VAL A O 1
ATOM 1591 N N . GLN A 1 201 ? 1.244 15.008 -18.849 1.00 91.06 201 GLN A N 1
ATOM 1592 C CA . GLN A 1 201 ? 2.492 15.190 -19.596 1.00 91.06 201 GLN A CA 1
ATOM 1593 C C . GLN A 1 201 ? 3.512 16.003 -18.798 1.00 91.06 201 GLN A C 1
ATOM 1595 O O . GLN A 1 201 ? 4.651 15.571 -18.662 1.00 91.06 201 GLN A O 1
ATOM 1600 N N . SER A 1 202 ? 3.106 17.146 -18.235 1.00 90.81 202 SER A N 1
ATOM 1601 C CA . SER A 1 202 ? 4.004 18.021 -17.475 1.00 90.81 202 SER A CA 1
ATOM 1602 C C . SER A 1 202 ? 4.634 17.297 -16.283 1.00 90.81 202 SER A C 1
ATOM 1604 O O . SER A 1 202 ? 5.845 17.374 -16.070 1.00 90.81 202 SER A O 1
ATOM 1606 N N . ILE A 1 203 ? 3.825 16.561 -15.518 1.00 89.31 203 ILE A N 1
ATOM 1607 C CA . ILE A 1 203 ? 4.293 15.834 -14.333 1.00 89.31 203 ILE A CA 1
ATOM 1608 C C . ILE A 1 203 ? 5.200 14.662 -14.746 1.00 89.31 203 ILE A C 1
ATOM 1610 O O . ILE A 1 203 ? 6.254 14.432 -14.148 1.00 89.31 203 ILE A O 1
ATOM 1614 N N . VAL A 1 204 ? 4.828 13.933 -15.799 1.00 90.00 204 VAL A N 1
ATOM 1615 C CA . VAL A 1 204 ? 5.604 12.797 -16.311 1.00 90.00 204 VAL A CA 1
ATOM 1616 C C . VAL A 1 204 ? 6.943 13.254 -16.882 1.00 90.00 204 VAL A C 1
ATOM 1618 O O . VAL A 1 204 ? 7.955 12.616 -16.608 1.00 90.00 204 VAL A O 1
ATOM 1621 N N . LEU A 1 205 ? 6.989 14.374 -17.607 1.00 88.56 205 LEU A N 1
ATOM 1622 C CA . LEU A 1 205 ? 8.235 14.961 -18.107 1.00 88.56 205 LEU A CA 1
ATOM 1623 C C . LEU A 1 205 ? 9.173 15.347 -16.966 1.00 88.56 205 LEU A C 1
ATOM 1625 O O . LEU A 1 205 ? 10.361 15.040 -17.032 1.00 88.56 205 LEU A O 1
ATOM 1629 N N . HIS A 1 206 ? 8.649 15.942 -15.890 1.00 87.19 206 HIS A N 1
ATOM 1630 C CA . HIS A 1 206 ? 9.449 16.230 -14.700 1.00 87.19 206 HIS A CA 1
ATOM 1631 C C . HIS A 1 206 ? 10.011 14.941 -14.073 1.00 87.19 206 HIS A C 1
ATOM 1633 O O . HIS A 1 206 ? 11.173 14.890 -13.664 1.00 87.19 206 HIS A O 1
ATOM 1639 N N . CYS A 1 207 ? 9.210 13.875 -14.009 1.00 85.69 207 CYS A N 1
ATOM 1640 C CA . CYS A 1 207 ? 9.662 12.579 -13.505 1.00 85.69 207 CYS A CA 1
ATOM 1641 C C . CYS A 1 207 ? 10.753 11.965 -14.402 1.00 85.69 207 CYS A C 1
ATOM 1643 O O . CYS A 1 207 ? 11.790 11.537 -13.897 1.00 85.69 207 CYS A O 1
ATOM 1645 N N . ILE A 1 208 ? 10.570 11.995 -15.726 1.00 86.19 208 ILE A N 1
ATOM 1646 C CA . ILE A 1 208 ? 11.557 11.524 -16.708 1.00 86.19 208 ILE A CA 1
ATOM 1647 C C . ILE A 1 208 ? 12.859 12.322 -16.598 1.00 86.19 208 ILE A C 1
ATOM 1649 O O . ILE A 1 208 ? 13.935 11.724 -16.590 1.00 86.19 208 ILE A O 1
ATOM 1653 N N . ALA A 1 209 ? 12.782 13.649 -16.478 1.00 84.44 209 ALA A N 1
ATOM 1654 C CA . ALA A 1 209 ? 13.951 14.506 -16.306 1.00 84.44 209 ALA A CA 1
ATOM 1655 C C . ALA A 1 209 ? 14.734 14.129 -15.040 1.00 84.44 209 ALA A C 1
ATOM 1657 O O . ALA A 1 209 ? 15.942 13.910 -15.106 1.00 84.44 209 ALA A O 1
ATOM 1658 N N . SER A 1 210 ? 14.043 13.951 -13.909 1.00 82.69 210 SER A N 1
ATOM 1659 C CA . SER A 1 210 ? 14.661 13.519 -12.649 1.00 82.69 210 SER A CA 1
ATOM 1660 C C . SER A 1 210 ? 15.338 12.144 -12.765 1.00 82.69 210 SER A C 1
ATOM 1662 O O . SER A 1 210 ? 16.487 11.989 -12.349 1.00 82.69 210 SER A O 1
ATOM 1664 N N . ILE A 1 211 ? 14.684 11.166 -13.406 1.00 80.25 211 ILE A N 1
ATOM 1665 C CA . ILE A 1 211 ? 15.257 9.829 -13.648 1.00 80.25 211 ILE A CA 1
ATOM 1666 C C . ILE A 1 211 ? 16.484 9.906 -14.566 1.00 80.25 211 ILE A C 1
ATOM 1668 O O . ILE A 1 211 ? 17.466 9.199 -14.342 1.00 80.25 211 ILE A O 1
ATOM 1672 N N . SER A 1 212 ? 16.440 10.764 -15.586 1.00 78.06 212 SER A N 1
ATOM 1673 C CA . SER A 1 212 ? 17.508 10.905 -16.582 1.00 78.06 212 SER A CA 1
ATOM 1674 C C . SER A 1 212 ? 18.759 11.567 -16.005 1.00 78.06 212 SER A C 1
ATOM 1676 O O . SER A 1 212 ? 19.869 11.184 -16.367 1.00 78.06 212 SER A O 1
ATOM 1678 N N . ILE A 1 213 ? 18.595 12.508 -15.067 1.00 79.50 213 ILE A N 1
ATOM 1679 C CA . ILE A 1 213 ? 19.712 13.095 -14.310 1.00 79.50 213 ILE A CA 1
ATOM 1680 C C . ILE A 1 213 ? 20.417 12.014 -13.482 1.00 79.50 213 ILE A C 1
ATOM 1682 O O . ILE A 1 213 ? 21.643 11.959 -13.456 1.00 79.50 213 ILE A O 1
ATOM 1686 N N . ALA A 1 214 ? 19.652 11.126 -12.845 1.00 71.00 214 ALA A N 1
ATOM 1687 C CA . ALA A 1 214 ? 20.209 10.043 -12.040 1.00 71.00 214 ALA A CA 1
ATOM 1688 C C . ALA A 1 214 ? 20.818 8.901 -12.881 1.00 71.00 214 ALA A C 1
ATOM 1690 O O . ALA A 1 214 ? 21.685 8.183 -12.387 1.00 71.00 214 ALA A O 1
ATOM 1691 N N . ARG A 1 215 ? 20.365 8.688 -14.129 1.00 68.75 215 ARG A N 1
ATOM 1692 C CA . ARG A 1 215 ? 20.835 7.607 -15.017 1.00 68.75 215 ARG A CA 1
ATOM 1693 C C . ARG A 1 215 ? 20.936 8.058 -16.475 1.00 68.75 215 ARG A C 1
ATOM 1695 O O . ARG A 1 215 ? 19.951 8.013 -17.215 1.00 68.75 215 ARG A O 1
ATOM 1702 N N . LYS A 1 216 ? 22.158 8.375 -16.917 1.00 63.44 216 LYS A N 1
ATOM 1703 C CA . LYS A 1 216 ? 22.453 8.790 -18.303 1.00 63.44 216 LYS A CA 1
ATOM 1704 C C . LYS A 1 216 ? 22.033 7.751 -19.355 1.00 63.44 216 LYS A C 1
ATOM 1706 O O . LYS A 1 216 ? 21.584 8.132 -20.427 1.00 63.44 216 LYS A O 1
ATOM 1711 N N . GLU A 1 217 ? 22.084 6.453 -19.045 1.00 60.75 217 GLU A N 1
ATOM 1712 C CA . GLU A 1 217 ? 21.662 5.375 -19.962 1.00 60.75 217 GLU A CA 1
ATOM 1713 C C . GLU A 1 217 ? 20.177 5.454 -20.361 1.00 60.75 217 GLU A C 1
ATOM 1715 O O . GLU A 1 217 ? 19.808 5.119 -21.486 1.00 60.75 217 GLU A O 1
ATOM 1720 N N . CYS A 1 218 ? 19.309 5.921 -19.455 1.00 58.41 218 CYS A N 1
ATOM 1721 C CA . CYS A 1 218 ? 17.876 6.043 -19.729 1.00 58.41 218 CYS A CA 1
ATOM 1722 C C . CYS A 1 218 ? 17.579 7.197 -20.701 1.00 58.41 218 CYS A C 1
ATOM 1724 O O . CYS A 1 218 ? 16.614 7.122 -21.462 1.00 58.41 218 CYS A O 1
ATOM 1726 N N . LEU A 1 219 ? 18.429 8.231 -20.712 1.00 58.41 219 LEU A N 1
ATOM 1727 C CA . LEU A 1 219 ? 18.296 9.415 -21.561 1.00 58.41 219 LEU A CA 1
ATOM 1728 C C . LEU A 1 219 ? 18.240 9.036 -23.049 1.00 58.41 219 LEU A C 1
ATOM 1730 O O . LEU A 1 219 ? 17.364 9.513 -23.763 1.00 58.41 219 LEU A O 1
ATOM 1734 N N . ASN A 1 220 ? 19.109 8.125 -23.501 1.00 60.84 220 ASN A N 1
ATOM 1735 C CA . ASN A 1 220 ? 19.192 7.722 -24.911 1.00 60.84 220 ASN A CA 1
ATOM 1736 C C . ASN A 1 220 ? 17.892 7.085 -25.431 1.00 60.84 220 ASN A C 1
ATOM 1738 O O . ASN A 1 220 ? 17.526 7.274 -26.588 1.00 60.84 220 ASN A O 1
ATOM 1742 N N . LEU A 1 221 ? 17.155 6.365 -24.581 1.00 60.16 221 LEU A N 1
ATOM 1743 C CA . LEU A 1 221 ? 15.866 5.782 -24.963 1.00 60.16 221 LEU A CA 1
ATOM 1744 C C . LEU A 1 221 ? 14.726 6.794 -24.975 1.00 60.16 221 LEU A C 1
ATOM 1746 O O . LEU A 1 221 ? 13.826 6.683 -25.805 1.00 60.16 221 LEU A O 1
ATOM 1750 N N . PHE A 1 222 ? 14.758 7.764 -24.064 1.00 58.06 222 PHE A N 1
ATOM 1751 C CA . PHE A 1 222 ? 13.790 8.851 -24.065 1.00 58.06 222 PHE A CA 1
ATOM 1752 C C . PHE A 1 222 ? 13.999 9.766 -25.278 1.00 58.06 222 PHE A C 1
ATOM 1754 O O . PHE A 1 222 ? 13.032 10.089 -25.960 1.00 58.06 222 PHE A O 1
ATOM 1761 N N . LEU A 1 223 ? 15.249 10.116 -25.599 1.00 59.22 223 LEU A N 1
ATOM 1762 C CA . LEU A 1 223 ? 15.599 11.006 -26.712 1.00 59.22 223 LEU A CA 1
ATOM 1763 C C . LEU A 1 223 ? 15.092 10.498 -28.069 1.00 59.22 223 LEU A C 1
ATOM 1765 O O . LEU A 1 223 ? 14.498 11.274 -28.810 1.00 59.22 223 LEU A O 1
ATOM 1769 N N . ASN A 1 224 ? 15.217 9.198 -28.352 1.00 59.28 224 ASN A N 1
ATOM 1770 C CA . ASN A 1 224 ? 14.710 8.594 -29.595 1.00 59.28 224 ASN A CA 1
ATOM 1771 C C . ASN A 1 224 ? 13.177 8.651 -29.750 1.00 59.28 224 ASN A C 1
ATOM 1773 O O . ASN A 1 224 ? 12.665 8.342 -30.818 1.00 59.28 224 ASN A O 1
ATOM 1777 N N . HIS A 1 225 ? 12.439 8.978 -28.686 1.00 58.22 225 HIS A N 1
ATOM 1778 C CA . HIS A 1 225 ? 10.983 9.126 -28.711 1.00 58.22 225 HIS A CA 1
ATOM 1779 C C . HIS A 1 225 ? 10.510 10.587 -28.697 1.00 58.22 225 HIS A C 1
ATOM 1781 O O . HIS A 1 225 ? 9.319 10.825 -28.905 1.00 58.22 225 HIS A O 1
ATOM 1787 N N . PHE A 1 226 ? 11.405 11.535 -28.410 1.00 57.94 226 PHE A N 1
ATOM 1788 C CA . PHE A 1 226 ? 11.122 12.973 -28.418 1.00 57.94 226 PHE A CA 1
ATOM 1789 C C . PHE A 1 226 ? 11.553 13.670 -29.717 1.00 57.94 226 PHE A C 1
ATOM 1791 O O . PHE A 1 226 ? 11.058 14.764 -29.987 1.00 57.94 226 PHE A O 1
ATOM 1798 N N . LEU A 1 227 ? 12.463 13.053 -30.479 1.00 45.34 227 LEU A N 1
ATOM 1799 C CA . LEU A 1 227 ? 12.830 13.412 -31.855 1.00 45.34 227 LEU A CA 1
ATOM 1800 C C . LEU A 1 227 ? 11.884 12.737 -32.855 1.00 45.34 227 LEU A C 1
ATOM 1802 O O . LEU A 1 227 ? 11.535 13.406 -33.851 1.00 45.34 227 LEU A O 1
#

Radius of gyration: 21.46 Å; chains: 1; bounding box: 60×34×59 Å

pLDDT: mean 86.31, std 17.08, range [35.69, 98.5]

Organism: Apis cerana (NCBI:txid7461)

Sequence (227 aa):
MIVPIVMLAIKDSASDMSPYVRKTAAHAIPKLYSLDSEQKEELIGVLEKLLSDKTTLVVGSAVMAFEEVCPERIDLIHKNYRKLCNLLVDVDEWGQVVIVNMLTRYARTQFINPNVDNIEDDENRPFYDSDSDSSNTKKPKLTIDPDHRLLLRNTKPLLQSRNASVVMAVSQLYHHTAPRSEVMIAAKALIRLLRGHREVQSIVLHCIASISIARKECLNLFLNHFL

Secondary structure (DSSP, 8-state):
--HHHHHHHHHHHTT-SSHHHHHHHHHHHHHHHHH-GGGHHHHHHHHHHHHT-S-HHHHHHHHHHHHHH-TT-HHHHHHHHHHHHHHGGGS-HHHHHHHHHHHHHHHHHHS--TTTHHHHHHHT--TT--S--------------HHHHHHHHHHGGGGG-S-HHHHHHHHHHHHHHS-HHHHHHHHHHHHHHTTS-HHHHHHHHHHHHHHHHH-HHHHHHHHHHH-

InterPro domains:
  IPR002553 Clathrin/coatomer adaptor, adaptin-like, N-terminal [PF01602] (2-216)
  IPR011989 Armadillo-like helical [G3DSA:1.25.10.10] (1-227)
  IPR016024 Armadillo-type fold [SSF48371] (2-220)
  IPR026739 AP complex subunit beta [PTHR11134] (1-226)

Foldseek 3Di:
DCLVVLLVCLQVQCVDPDLVSVQVSLVCLLVSCVVPVVCLVSSVVSLLSQCVDLDLSSNLSSLVSCVRRPLPPCVSCVVCVLVLLVCLVVHDLNSNLSSLLSVLVVLLVPFDAQCVVVVVVVVPDDPPPPDDDDDPPPPPNPPGDPSLVSNCVSLLVQLVDPDLSNLLSSLSSCLRHNDPVCNVSSLVSLLVQCVDDPVSVVVSVVSQVVSCVVPVVSVVVVVVSVD